Protein AF-A0AAE9TAZ2-F1 (afdb_monomer_lite)

Foldseek 3Di:
DLLVVLQLLLLLLVCLCVVCVCLCPDDPVDDDDQLNVLVSSQVSSCLLLVLWDKDAQDQPPVQVRDGFGIWTAHPQDLLGREETEHEAQDPPDDPVVVVCCCVRACDPPNNHQKYKYWYHNDRLDIWIWIDHPNDIDTRDPPRDNADRFDDDPVNSVVSVVLSVVLNVDDDPVVSVVSVVVNVVSSVVSRVVRVVVVVD

Radius of gyration: 17.12 Å; chains: 1; bounding box: 37×46×54 Å

Secondary structure (DSSP, 8-state):
-HHHHHHHHHHHHHHHHHH-TTTT---TT----HHHHHHHHHHHHHHHSTTSEEEES---TTTTT---SEEEE-TT-STTEEEEEEEE--TT--THHHHHIIIIISSTTT--SEEEEEEEEETTEEEEEEEETTEEEEESTTSPP-PPP---HHHHHHHHHHHHHHHT---HHHHHHHHHHHHHHHHHHHHHHHHTT--

Organism: Bacillus cereus (NCBI:txid1396)

pLDDT: mean 90.8, std 9.49, range [38.53, 98.56]

Structure (mmCIF, N/CA/C/O backbone):
data_AF-A0AAE9TAZ2-F1
#
_entry.id   AF-A0AAE9TAZ2-F1
#
loop_
_atom_site.group_PDB
_atom_site.id
_atom_site.type_symbol
_atom_site.label_atom_id
_atom_site.label_alt_id
_atom_site.label_comp_id
_atom_site.label_asym_id
_atom_site.label_entity_id
_atom_site.label_seq_id
_atom_site.pdbx_PDB_ins_code
_atom_site.Cartn_x
_atom_site.Cartn_y
_atom_site.Cartn_z
_atom_site.occupancy
_atom_site.B_iso_or_equiv
_atom_site.auth_seq_id
_atom_site.auth_comp_id
_atom_site.auth_asym_id
_atom_site.auth_atom_id
_atom_site.pdbx_PDB_model_num
ATOM 1 N N . MET A 1 1 ? 6.463 -0.963 13.677 1.00 93.12 1 MET A N 1
ATOM 2 C CA . MET A 1 1 ? 5.624 -0.526 12.536 1.00 93.12 1 MET A CA 1
ATOM 3 C C . MET A 1 1 ? 6.449 0.031 11.379 1.00 93.12 1 MET A C 1
ATOM 5 O O . MET A 1 1 ? 6.368 -0.535 10.308 1.00 93.12 1 MET A O 1
ATOM 9 N N . ASN A 1 2 ? 7.268 1.078 11.554 1.00 93.75 2 ASN A N 1
ATOM 10 C CA . ASN A 1 2 ? 8.017 1.677 10.429 1.00 93.75 2 ASN A CA 1
ATOM 11 C C . ASN A 1 2 ? 8.873 0.663 9.645 1.00 93.75 2 ASN A C 1
ATOM 13 O O . ASN A 1 2 ? 8.802 0.652 8.423 1.00 93.75 2 ASN A O 1
ATOM 17 N N . ASN A 1 3 ? 9.625 -0.204 10.339 1.00 94.94 3 ASN A N 1
ATOM 18 C CA . ASN A 1 3 ? 10.412 -1.265 9.692 1.00 94.94 3 ASN A CA 1
ATOM 19 C C . ASN A 1 3 ? 9.514 -2.221 8.899 1.00 94.94 3 ASN A C 1
ATOM 21 O O . ASN A 1 3 ? 9.754 -2.418 7.720 1.00 94.94 3 ASN A O 1
ATOM 25 N N . LEU A 1 4 ? 8.406 -2.677 9.496 1.00 96.94 4 LEU A N 1
ATOM 26 C CA . LEU A 1 4 ? 7.421 -3.506 8.802 1.00 96.94 4 LEU A CA 1
ATOM 27 C C . LEU A 1 4 ? 6.899 -2.845 7.514 1.00 96.94 4 LEU A C 1
ATOM 29 O O . LEU A 1 4 ? 6.764 -3.523 6.509 1.00 96.94 4 LEU A O 1
ATOM 33 N N . ILE A 1 5 ? 6.632 -1.533 7.498 1.00 97.81 5 ILE A N 1
ATOM 34 C CA . ILE A 1 5 ? 6.181 -0.856 6.266 1.00 97.81 5 ILE A CA 1
ATOM 35 C C . ILE A 1 5 ? 7.276 -0.826 5.201 1.00 97.81 5 ILE A C 1
ATOM 37 O O . ILE A 1 5 ? 6.971 -1.036 4.029 1.00 97.81 5 ILE A O 1
ATOM 41 N N . LYS A 1 6 ? 8.541 -0.616 5.589 1.00 97.38 6 LYS A N 1
ATOM 42 C CA . LYS A 1 6 ? 9.661 -0.746 4.647 1.00 97.38 6 LYS A CA 1
ATOM 43 C C . LYS A 1 6 ? 9.722 -2.156 4.063 1.00 97.38 6 LYS A C 1
ATOM 45 O O . LYS A 1 6 ? 9.789 -2.296 2.849 1.00 97.38 6 LYS A O 1
ATOM 50 N N . ASP A 1 7 ? 9.649 -3.164 4.927 1.00 98.06 7 ASP A N 1
ATOM 51 C CA . ASP A 1 7 ? 9.734 -4.576 4.558 1.00 98.06 7 ASP A CA 1
ATOM 52 C C . ASP A 1 7 ? 8.553 -4.986 3.655 1.00 98.06 7 ASP A C 1
ATOM 54 O O . ASP A 1 7 ? 8.756 -5.666 2.651 1.00 98.06 7 ASP A O 1
ATOM 58 N N . ILE A 1 8 ? 7.335 -4.487 3.919 1.00 98.50 8 ILE A N 1
ATOM 59 C CA . ILE A 1 8 ? 6.155 -4.657 3.048 1.00 98.50 8 ILE A CA 1
ATOM 60 C C . ILE A 1 8 ? 6.412 -4.079 1.656 1.00 98.50 8 ILE A C 1
ATOM 62 O O . ILE A 1 8 ? 6.205 -4.771 0.659 1.00 98.50 8 ILE A O 1
ATOM 66 N N . VAL A 1 9 ? 6.836 -2.815 1.566 1.00 98.44 9 VAL A N 1
ATOM 67 C CA . VAL A 1 9 ? 7.041 -2.146 0.271 1.00 98.44 9 VAL A CA 1
ATOM 68 C C . VAL A 1 9 ? 8.169 -2.822 -0.502 1.00 98.44 9 VAL A C 1
ATOM 70 O O . VAL A 1 9 ? 7.998 -3.117 -1.681 1.00 98.44 9 VAL A O 1
ATOM 73 N N . TYR A 1 10 ? 9.282 -3.129 0.168 1.00 98.50 10 TYR A N 1
ATOM 74 C CA . TYR A 1 10 ? 10.393 -3.875 -0.414 1.00 98.50 10 TYR A CA 1
ATOM 75 C C . TYR A 1 10 ? 9.925 -5.215 -0.989 1.00 98.50 10 TYR A C 1
ATOM 77 O O . TYR A 1 10 ? 10.108 -5.480 -2.176 1.00 98.50 10 TYR A O 1
ATOM 85 N N . SER A 1 11 ? 9.237 -6.022 -0.178 1.00 98.38 11 SER A N 1
ATOM 86 C CA . SER A 1 11 ? 8.742 -7.338 -0.594 1.00 98.38 11 SER A CA 1
ATOM 87 C C . SER A 1 11 ? 7.729 -7.237 -1.734 1.00 98.38 11 SER A C 1
ATOM 89 O O . SER A 1 11 ? 7.735 -8.070 -2.634 1.00 98.38 11 SER A O 1
ATOM 91 N N . SER A 1 12 ? 6.905 -6.186 -1.749 1.00 98.50 12 SER A N 1
ATOM 92 C CA . SER A 1 12 ? 5.949 -5.924 -2.832 1.00 98.50 12 SER A CA 1
ATOM 93 C C . SER A 1 12 ? 6.650 -5.611 -4.157 1.00 98.50 12 SER A C 1
ATOM 95 O O . SER A 1 12 ? 6.246 -6.134 -5.191 1.00 98.50 12 SER A O 1
ATOM 97 N N . ILE A 1 13 ? 7.720 -4.807 -4.141 1.00 98.06 13 ILE A N 1
ATOM 98 C CA . ILE A 1 13 ? 8.527 -4.508 -5.338 1.00 98.06 13 ILE A CA 1
ATOM 99 C C . ILE A 1 13 ? 9.257 -5.770 -5.821 1.00 98.06 13 ILE A C 1
ATOM 101 O O . ILE A 1 13 ? 9.269 -6.057 -7.016 1.00 98.06 13 ILE A O 1
ATOM 105 N N . MET A 1 14 ? 9.823 -6.561 -4.906 1.00 97.88 14 MET A N 1
ATOM 106 C CA . MET A 1 14 ? 10.476 -7.825 -5.268 1.00 97.88 14 MET A CA 1
ATOM 107 C C . MET A 1 14 ? 9.485 -8.809 -5.898 1.00 97.88 14 MET A C 1
ATOM 109 O O . MET A 1 14 ? 9.761 -9.362 -6.962 1.00 97.88 14 MET A O 1
ATOM 113 N N . ASN A 1 15 ? 8.303 -8.968 -5.298 1.00 97.88 15 ASN A N 1
ATOM 114 C CA . ASN A 1 15 ? 7.247 -9.818 -5.842 1.00 97.88 15 ASN A CA 1
ATOM 115 C C . ASN A 1 15 ? 6.737 -9.314 -7.192 1.00 97.88 15 ASN A C 1
ATOM 117 O O . ASN A 1 15 ? 6.452 -10.133 -8.057 1.00 97.88 15 ASN A O 1
ATOM 121 N N . LEU A 1 16 ? 6.651 -7.997 -7.406 1.00 97.50 16 LEU A N 1
ATOM 122 C CA . LEU A 1 16 ? 6.293 -7.430 -8.707 1.00 97.50 16 LEU A CA 1
ATOM 123 C C . LEU A 1 16 ? 7.246 -7.937 -9.798 1.00 97.50 16 LEU A C 1
ATOM 125 O O . LEU A 1 16 ? 6.794 -8.486 -10.798 1.00 97.50 16 LEU A O 1
ATOM 129 N N . PHE A 1 17 ? 8.559 -7.818 -9.581 1.00 96.38 17 PHE A N 1
ATOM 130 C CA . PHE A 1 17 ? 9.563 -8.260 -10.555 1.00 96.38 17 PHE A CA 1
ATOM 131 C C . PHE A 1 17 ? 9.627 -9.779 -10.732 1.00 96.38 17 PHE A C 1
ATOM 133 O O . PHE A 1 17 ? 9.966 -10.249 -11.819 1.00 96.38 17 PHE A O 1
ATOM 140 N N . GLN A 1 18 ? 9.348 -10.542 -9.673 1.00 96.31 18 GLN A N 1
ATOM 141 C CA . GLN A 1 18 ? 9.336 -12.004 -9.725 1.00 96.31 18 GLN A CA 1
ATOM 142 C C . GLN A 1 18 ? 8.090 -12.542 -10.435 1.00 96.31 18 GLN A C 1
ATOM 144 O O . GLN A 1 18 ? 8.206 -13.425 -11.280 1.00 96.31 18 GLN A O 1
ATOM 149 N N . ASN A 1 19 ? 6.913 -12.003 -10.115 1.00 96.25 19 ASN A N 1
ATOM 150 C CA . ASN A 1 19 ? 5.632 -12.488 -10.630 1.00 96.25 19 ASN A CA 1
ATOM 151 C C . ASN A 1 19 ? 5.314 -11.957 -12.033 1.00 96.25 19 ASN A C 1
ATOM 153 O O . ASN A 1 19 ? 4.506 -12.558 -12.733 1.00 96.25 19 ASN A O 1
ATOM 157 N N . GLN A 1 20 ? 5.899 -10.821 -12.421 1.00 94.06 20 GLN A N 1
ATOM 158 C CA . GLN A 1 20 ? 5.667 -10.165 -13.711 1.00 94.06 20 GLN A CA 1
ATOM 159 C C . GLN A 1 20 ? 7.017 -9.809 -14.354 1.00 94.06 20 GLN A C 1
ATOM 161 O O . GLN A 1 20 ? 7.418 -8.641 -14.388 1.00 94.06 20 GLN A O 1
ATOM 166 N N . PRO A 1 21 ? 7.785 -10.822 -14.799 1.00 92.25 21 PRO A N 1
ATOM 167 C CA . PRO A 1 21 ? 9.157 -10.638 -15.266 1.00 92.25 21 PRO A CA 1
ATOM 168 C C . PRO A 1 21 ? 9.276 -9.794 -16.541 1.00 92.25 21 PRO A C 1
ATOM 170 O O . PRO A 1 21 ? 10.374 -9.295 -16.793 1.00 92.25 21 PRO A O 1
ATOM 173 N N . ASP A 1 22 ? 8.180 -9.659 -17.285 1.00 91.06 22 ASP A N 1
ATOM 174 C CA . ASP A 1 22 ? 7.989 -9.006 -18.581 1.00 91.06 22 ASP A CA 1
ATOM 175 C C . ASP A 1 22 ? 7.173 -7.700 -18.477 1.00 91.06 22 ASP A C 1
ATOM 177 O O . ASP A 1 22 ? 6.814 -7.114 -19.491 1.00 91.06 22 ASP A O 1
ATOM 181 N N . ILE A 1 23 ? 6.910 -7.182 -17.268 1.00 90.38 23 ILE A N 1
ATOM 182 C CA . ILE A 1 23 ? 6.049 -5.999 -17.041 1.00 90.38 23 ILE A CA 1
ATOM 183 C C . ILE A 1 23 ? 6.462 -4.737 -17.828 1.00 90.38 23 ILE A C 1
ATOM 185 O O . ILE A 1 23 ? 5.648 -3.845 -18.059 1.00 90.38 23 ILE A O 1
ATOM 189 N N . PHE A 1 24 ? 7.730 -4.634 -18.237 1.00 89.31 24 PHE A N 1
ATOM 190 C CA . PHE A 1 24 ? 8.244 -3.509 -19.028 1.00 89.31 24 PHE A CA 1
ATOM 191 C C . PHE A 1 24 ? 8.308 -3.788 -20.534 1.00 89.31 24 PHE A C 1
ATOM 193 O O . PHE A 1 24 ? 8.615 -2.874 -21.305 1.00 89.31 24 PHE A O 1
ATOM 200 N N . GLU A 1 25 ? 8.028 -5.017 -20.958 1.00 88.12 25 GLU A N 1
ATOM 201 C CA . GLU A 1 25 ? 8.009 -5.420 -22.358 1.00 88.12 25 GLU A CA 1
ATOM 202 C C . GLU A 1 25 ? 6.704 -4.947 -23.003 1.00 88.12 25 GLU A C 1
ATOM 204 O O . GLU A 1 25 ? 5.615 -5.099 -22.457 1.00 88.12 25 GLU A O 1
ATOM 209 N N . ASN A 1 26 ? 6.819 -4.300 -24.160 1.00 83.12 26 ASN A N 1
ATOM 210 C CA . ASN A 1 26 ? 5.685 -3.750 -24.889 1.00 83.12 26 ASN A CA 1
ATOM 211 C C . ASN A 1 26 ? 5.785 -4.147 -26.355 1.00 83.12 26 ASN A C 1
ATOM 213 O O . ASN A 1 26 ? 6.873 -4.165 -26.929 1.00 83.12 26 ASN A O 1
ATOM 217 N N . THR A 1 27 ? 4.635 -4.422 -26.960 1.00 83.12 27 THR A N 1
ATOM 218 C CA . THR A 1 27 ? 4.504 -4.487 -28.417 1.00 83.12 27 THR A CA 1
ATOM 219 C C . THR A 1 27 ? 4.475 -3.079 -29.015 1.00 83.12 27 THR A C 1
ATOM 221 O O . THR A 1 27 ? 4.306 -2.090 -28.303 1.00 83.12 27 THR A O 1
ATOM 224 N N . ASP A 1 28 ? 4.566 -2.986 -30.337 1.00 84.75 28 ASP A N 1
ATOM 225 C CA . ASP A 1 28 ? 4.352 -1.754 -31.103 1.00 84.75 28 ASP A CA 1
ATOM 226 C C . ASP A 1 28 ? 2.922 -1.188 -30.973 1.00 84.75 28 ASP A C 1
ATOM 228 O O . ASP A 1 28 ? 2.700 -0.001 -31.212 1.00 84.75 28 ASP A O 1
ATOM 232 N N . GLN A 1 29 ? 1.960 -2.015 -30.555 1.00 86.75 29 GLN A N 1
ATOM 233 C CA . GLN A 1 29 ? 0.550 -1.653 -30.383 1.00 86.75 29 GLN A CA 1
ATOM 234 C C . GLN A 1 29 ? 0.167 -1.322 -28.932 1.00 86.75 29 GLN A C 1
ATOM 236 O O . GLN A 1 29 ? -0.947 -0.860 -28.677 1.00 86.75 29 GLN A O 1
ATOM 241 N N . THR A 1 30 ? 1.060 -1.550 -27.967 1.00 80.88 30 THR A N 1
ATOM 242 C CA . THR A 1 30 ? 0.785 -1.371 -26.534 1.00 80.88 30 THR A CA 1
ATOM 243 C C . THR A 1 30 ? 1.749 -0.373 -25.923 1.00 80.88 30 THR A C 1
ATOM 245 O O . THR A 1 30 ? 2.950 -0.451 -26.152 1.00 80.88 30 THR A O 1
ATOM 248 N N . ASN A 1 31 ? 1.240 0.525 -25.084 1.00 76.44 31 ASN A N 1
ATOM 249 C CA . ASN A 1 31 ? 2.082 1.401 -24.283 1.00 76.44 31 ASN A CA 1
ATOM 250 C C . ASN A 1 31 ? 1.895 1.088 -22.798 1.00 76.44 31 ASN A C 1
ATOM 252 O O . ASN A 1 31 ? 0.770 1.087 -22.297 1.00 76.44 31 ASN A O 1
ATOM 256 N N . PHE A 1 32 ? 2.998 0.876 -22.092 1.00 80.75 32 PHE A N 1
ATOM 257 C CA . PHE A 1 32 ? 3.010 0.772 -20.642 1.00 80.75 32 PHE A CA 1
ATOM 258 C C . PHE A 1 32 ? 3.143 2.171 -20.049 1.00 80.75 32 PHE A C 1
ATOM 260 O O . PHE A 1 32 ? 4.113 2.879 -20.311 1.00 80.75 32 PHE A O 1
ATOM 267 N N . THR A 1 33 ? 2.181 2.590 -19.240 1.00 85.94 33 THR A N 1
ATOM 268 C CA . THR A 1 33 ? 2.196 3.906 -18.586 1.00 85.94 33 THR A CA 1
ATOM 269 C C . THR A 1 33 ? 2.456 3.767 -17.088 1.00 85.94 33 THR A C 1
ATOM 271 O O . THR A 1 33 ? 2.370 2.674 -16.529 1.00 85.94 33 THR A O 1
ATOM 274 N N . GLU A 1 34 ? 2.739 4.880 -16.407 1.00 86.62 34 GLU A N 1
ATOM 275 C CA . GLU A 1 34 ? 2.816 4.900 -14.936 1.00 86.62 34 GLU A CA 1
ATOM 276 C C . GLU A 1 34 ? 1.524 4.380 -14.293 1.00 86.62 34 GLU A C 1
ATOM 278 O O . GLU A 1 34 ? 1.571 3.722 -13.260 1.00 86.62 34 GLU A O 1
ATOM 283 N N . TRP A 1 35 ? 0.378 4.569 -14.955 1.00 89.50 35 TRP A N 1
ATOM 284 C CA . TRP A 1 35 ? -0.901 4.035 -14.499 1.00 89.50 35 TRP A CA 1
ATOM 285 C C . TRP A 1 35 ? -0.939 2.498 -14.484 1.00 89.50 35 TRP A C 1
ATOM 287 O O . TRP A 1 35 ? -1.454 1.904 -13.536 1.00 89.50 35 TRP A O 1
ATOM 297 N N . ASN A 1 36 ? -0.345 1.837 -15.484 1.00 91.00 36 ASN A N 1
ATOM 298 C CA . ASN A 1 36 ? -0.225 0.377 -15.490 1.00 91.00 36 ASN A CA 1
ATOM 299 C C . ASN A 1 36 ? 0.651 -0.093 -14.323 1.00 91.00 36 ASN A C 1
ATOM 301 O O . ASN A 1 36 ? 0.268 -0.997 -13.581 1.00 91.00 36 ASN A O 1
ATOM 305 N N . LEU A 1 37 ? 1.795 0.562 -14.109 1.00 93.00 37 LEU A N 1
ATOM 306 C CA . LEU A 1 37 ? 2.687 0.224 -13.002 1.00 93.00 37 LEU A CA 1
ATOM 307 C C . LEU A 1 37 ? 2.020 0.457 -11.635 1.00 93.00 37 LEU A C 1
ATOM 309 O O . LEU A 1 37 ? 2.145 -0.390 -10.752 1.00 93.00 37 LEU A O 1
ATOM 313 N N . ASN A 1 38 ? 1.251 1.543 -11.487 1.00 94.19 38 ASN A N 1
ATOM 314 C CA . ASN A 1 38 ? 0.431 1.828 -10.307 1.00 94.19 38 ASN A CA 1
ATOM 315 C C . ASN A 1 38 ? -0.527 0.675 -10.006 1.00 94.19 38 ASN A C 1
ATOM 317 O O . ASN A 1 38 ? -0.583 0.193 -8.873 1.00 94.19 38 ASN A O 1
ATOM 321 N N . TYR A 1 39 ? -1.245 0.197 -11.025 1.00 95.50 39 TYR A N 1
ATOM 322 C CA . TYR A 1 39 ? -2.159 -0.930 -10.883 1.00 95.50 39 TYR A CA 1
ATOM 323 C C . TYR A 1 39 ? -1.439 -2.180 -10.361 1.00 95.50 39 TYR A C 1
ATOM 325 O O . TYR A 1 39 ? -1.823 -2.722 -9.321 1.00 95.50 39 TYR A O 1
ATOM 333 N N . HIS A 1 40 ? -0.354 -2.603 -11.011 1.00 96.31 40 HIS A N 1
ATOM 334 C CA . HIS A 1 40 ? 0.359 -3.821 -10.620 1.00 96.31 40 HIS A CA 1
ATOM 335 C C . HIS A 1 40 ? 1.032 -3.708 -9.246 1.00 96.31 40 HIS A C 1
ATOM 337 O O . HIS A 1 40 ? 0.895 -4.617 -8.425 1.00 96.31 40 HIS A O 1
ATOM 343 N N . LEU A 1 41 ? 1.696 -2.586 -8.951 1.00 97.69 41 LEU A N 1
ATOM 344 C CA . LEU A 1 41 ? 2.339 -2.374 -7.654 1.00 97.69 41 LEU A CA 1
ATOM 345 C C . LEU A 1 41 ? 1.310 -2.286 -6.519 1.00 97.69 41 LEU A C 1
ATOM 347 O O . LEU A 1 41 ? 1.526 -2.855 -5.448 1.00 97.69 41 LEU A O 1
ATOM 351 N N . SER A 1 42 ? 0.171 -1.623 -6.742 1.00 98.12 42 SER A N 1
ATOM 352 C CA . SER A 1 42 ? -0.890 -1.537 -5.731 1.00 98.12 42 SER A CA 1
ATOM 353 C C . SER A 1 42 ? -1.445 -2.909 -5.357 1.00 98.12 42 SER A C 1
ATOM 355 O O . SER A 1 42 ? -1.671 -3.164 -4.174 1.00 98.12 42 SER A O 1
ATOM 357 N N . ASN A 1 43 ? -1.588 -3.810 -6.335 1.00 98.00 43 ASN A N 1
ATOM 358 C CA . ASN A 1 43 ? -2.036 -5.179 -6.105 1.00 98.00 43 ASN A CA 1
ATOM 359 C C . ASN A 1 43 ? -1.030 -5.971 -5.265 1.00 98.00 43 ASN A C 1
ATOM 361 O O . ASN A 1 43 ? -1.446 -6.728 -4.391 1.00 98.00 43 ASN A O 1
ATOM 365 N N . GLU A 1 44 ? 0.276 -5.786 -5.476 1.00 98.31 44 GLU A N 1
ATOM 366 C CA . GLU A 1 44 ? 1.294 -6.421 -4.631 1.00 98.31 44 GLU A CA 1
ATOM 367 C C . GLU A 1 44 ? 1.252 -5.883 -3.194 1.00 98.31 44 GLU A C 1
ATOM 369 O O . GLU A 1 44 ? 1.170 -6.673 -2.254 1.00 98.31 44 GLU A O 1
ATOM 374 N N . ILE A 1 45 ? 1.193 -4.560 -3.001 1.00 98.56 45 ILE A N 1
ATOM 375 C CA . ILE A 1 45 ? 1.126 -3.956 -1.656 1.00 98.56 45 ILE A CA 1
ATOM 376 C C . ILE A 1 45 ? -0.176 -4.344 -0.931 1.00 98.56 45 ILE A C 1
ATOM 378 O O . ILE A 1 45 ? -0.170 -4.598 0.278 1.00 98.56 45 ILE A O 1
ATOM 382 N N . ALA A 1 46 ? -1.299 -4.440 -1.648 1.00 98.19 46 ALA A N 1
ATOM 383 C CA . ALA A 1 46 ? -2.599 -4.780 -1.072 1.00 98.19 46 ALA A CA 1
ATOM 384 C C . ALA A 1 46 ? -2.655 -6.186 -0.462 1.00 98.19 46 ALA A C 1
ATOM 386 O O . ALA A 1 46 ? -3.378 -6.386 0.515 1.00 98.19 46 ALA A O 1
ATOM 387 N N . LYS A 1 47 ? -1.846 -7.133 -0.957 1.00 97.81 47 LYS A N 1
ATOM 388 C CA . LYS A 1 47 ? -1.701 -8.462 -0.336 1.00 97.81 47 LYS A CA 1
ATOM 389 C C . LYS A 1 47 ? -1.193 -8.359 1.108 1.00 97.81 47 LYS A C 1
ATOM 391 O O . LYS A 1 47 ? -1.598 -9.135 1.968 1.00 97.81 47 LYS A O 1
ATOM 396 N N . TYR A 1 48 ? -0.339 -7.375 1.388 1.00 98.31 48 TYR A N 1
ATOM 397 C CA . TYR A 1 48 ? 0.235 -7.132 2.710 1.00 98.31 48 TYR A CA 1
ATOM 398 C C . TYR A 1 48 ? -0.644 -6.221 3.583 1.00 98.31 48 TYR A C 1
ATOM 400 O O . TYR A 1 48 ? -0.813 -6.454 4.785 1.00 98.31 48 TYR A O 1
ATOM 408 N N . ILE A 1 49 ? -1.248 -5.185 2.998 1.00 97.94 49 ILE A N 1
ATOM 409 C CA . ILE A 1 49 ? -2.129 -4.236 3.703 1.00 97.94 49 ILE A CA 1
ATOM 410 C C . ILE A 1 49 ? -3.604 -4.624 3.499 1.00 97.94 49 ILE A C 1
ATOM 412 O O . ILE A 1 49 ? -4.470 -3.797 3.220 1.00 97.94 49 ILE A O 1
ATOM 416 N N . PHE A 1 50 ? -3.902 -5.911 3.676 1.00 97.12 50 PHE A N 1
ATOM 417 C CA . PHE A 1 50 ? -5.222 -6.511 3.435 1.00 97.12 50 PHE A CA 1
ATOM 418 C C . PHE A 1 50 ? -6.339 -5.969 4.350 1.00 97.12 50 PHE A C 1
ATOM 420 O O . PHE A 1 50 ? -7.525 -6.170 4.097 1.00 97.12 50 PHE A O 1
ATOM 427 N N . TRP A 1 51 ? -5.971 -5.312 5.453 1.00 97.25 51 TRP A N 1
ATOM 428 C CA . TRP A 1 51 ? -6.893 -4.799 6.469 1.00 97.25 51 TRP A CA 1
ATOM 429 C C . TRP A 1 51 ? -7.426 -3.388 6.158 1.00 97.25 51 TRP A C 1
ATOM 431 O O . TRP A 1 51 ? -8.198 -2.839 6.949 1.00 97.25 51 TRP A O 1
ATOM 441 N N . LEU A 1 52 ? -7.043 -2.803 5.018 1.00 97.88 52 LEU A N 1
ATOM 442 C CA . LEU A 1 52 ? -7.492 -1.491 4.545 1.00 97.88 52 LEU A CA 1
ATOM 443 C C . LEU A 1 52 ? -8.074 -1.552 3.134 1.00 97.88 52 LEU A C 1
ATOM 445 O O . LEU A 1 52 ? -7.926 -2.531 2.410 1.00 97.88 52 LEU A O 1
ATOM 449 N N . ASN A 1 53 ? -8.741 -0.469 2.737 1.00 98.19 53 ASN A N 1
ATOM 450 C CA . ASN A 1 53 ? -9.111 -0.253 1.346 1.00 98.19 53 ASN A CA 1
ATOM 451 C C . ASN A 1 53 ? -7.901 0.277 0.573 1.00 98.19 53 ASN A C 1
ATOM 453 O O . ASN A 1 53 ? -7.215 1.165 1.079 1.00 98.19 53 ASN A O 1
ATOM 457 N N . VAL A 1 54 ? -7.700 -0.219 -0.649 1.00 98.12 54 VAL A N 1
ATOM 458 C CA . VAL A 1 54 ? -6.798 0.373 -1.641 1.00 98.12 54 VAL A CA 1
ATOM 459 C C . VAL A 1 54 ? -7.629 1.106 -2.685 1.00 98.12 54 VAL A C 1
ATOM 461 O O . VAL A 1 54 ? -8.629 0.566 -3.156 1.00 98.12 54 VAL A O 1
ATOM 464 N N . ASP A 1 55 ? -7.245 2.331 -3.020 1.00 97.12 55 ASP A N 1
ATOM 465 C CA . ASP A 1 55 ? -7.820 3.059 -4.148 1.00 97.12 55 ASP A CA 1
ATOM 466 C C . ASP A 1 55 ? -6.691 3.713 -4.968 1.00 97.12 55 ASP A C 1
ATOM 468 O O . ASP A 1 55 ? -5.681 4.148 -4.409 1.00 97.12 55 ASP A O 1
ATOM 472 N N . LEU A 1 56 ? -6.881 3.775 -6.288 1.00 94.81 56 LEU A N 1
ATOM 473 C CA . LEU A 1 56 ? -5.943 4.331 -7.268 1.00 94.81 56 LEU A CA 1
ATOM 474 C C . LEU A 1 56 ? -6.467 5.657 -7.829 1.00 94.81 56 LEU A C 1
ATOM 476 O O . LEU A 1 56 ? -7.676 5.790 -8.028 1.00 94.81 56 LEU A O 1
ATOM 480 N N . ASP A 1 57 ? -5.571 6.610 -8.095 1.00 88.38 57 ASP A N 1
ATOM 481 C CA . ASP A 1 57 ? -5.853 7.894 -8.773 1.00 88.38 57 ASP A CA 1
ATOM 482 C C . ASP A 1 57 ? -7.092 8.648 -8.225 1.00 88.38 57 ASP A C 1
ATOM 484 O O . ASP A 1 57 ? -7.932 9.199 -8.947 1.00 88.38 57 ASP A O 1
ATOM 488 N N . VAL A 1 58 ? -7.264 8.656 -6.897 1.00 86.81 58 VAL A N 1
ATOM 489 C CA . VAL A 1 58 ? -8.469 9.224 -6.271 1.00 86.81 58 VAL A CA 1
ATOM 490 C C . VAL A 1 58 ? -8.399 10.743 -6.211 1.00 86.81 58 VAL A C 1
ATOM 492 O O . VAL A 1 58 ? -7.642 11.322 -5.433 1.00 86.81 58 VAL A O 1
ATOM 495 N N . THR A 1 59 ? -9.310 11.406 -6.924 1.00 88.06 59 THR A N 1
ATOM 496 C CA . THR A 1 59 ? -9.456 12.869 -6.870 1.00 88.06 59 THR A CA 1
ATOM 497 C C . THR A 1 59 ? -9.834 13.366 -5.480 1.00 88.06 59 THR A C 1
ATOM 499 O O . THR A 1 59 ? -10.911 13.072 -4.953 1.00 88.06 59 THR A O 1
ATOM 502 N N . LYS A 1 60 ? -8.978 14.215 -4.906 1.00 83.94 60 LYS A N 1
ATOM 503 C CA . LYS A 1 60 ? -9.262 14.956 -3.677 1.00 83.94 60 LYS A CA 1
ATOM 504 C C . LYS A 1 60 ? -9.844 16.322 -4.052 1.00 83.94 60 LYS A C 1
ATOM 506 O O . LYS A 1 60 ? -9.122 17.291 -4.258 1.00 83.94 60 LYS A O 1
ATOM 511 N N . ARG A 1 61 ? -11.179 16.398 -4.147 1.00 73.25 61 ARG A N 1
ATOM 512 C CA . ARG A 1 61 ? -11.914 17.601 -4.609 1.00 73.25 61 ARG A CA 1
ATOM 513 C C . ARG A 1 61 ? -11.524 18.884 -3.862 1.00 73.25 61 ARG A C 1
ATOM 515 O O . ARG A 1 61 ? -11.334 19.921 -4.481 1.00 73.25 61 ARG A O 1
ATOM 522 N N . ASN A 1 62 ? -11.310 18.789 -2.550 1.00 79.44 62 ASN A N 1
ATOM 523 C CA . ASN A 1 62 ? -10.926 19.928 -1.705 1.00 79.44 62 ASN A CA 1
ATOM 524 C C . ASN A 1 62 ? -9.416 20.250 -1.738 1.00 79.44 62 ASN A C 1
ATOM 526 O O . ASN A 1 62 ? -8.950 21.068 -0.956 1.00 79.44 62 ASN A O 1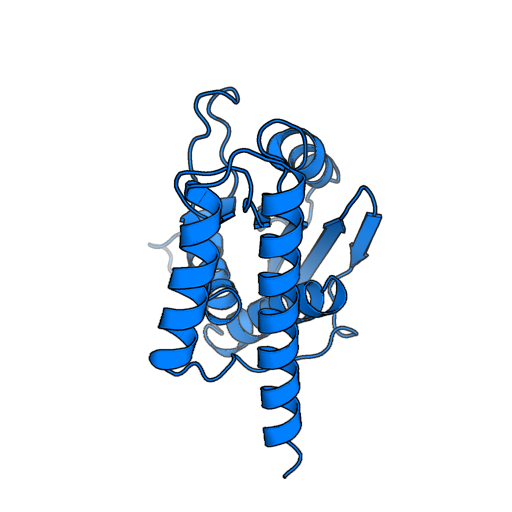
ATOM 530 N N . TYR A 1 63 ? -8.654 19.602 -2.621 1.00 81.25 63 TYR A N 1
ATOM 531 C CA . TYR A 1 63 ? -7.207 19.755 -2.794 1.00 81.25 63 TYR A CA 1
ATOM 532 C C . TYR A 1 63 ? -6.882 20.061 -4.258 1.00 81.25 63 TYR A C 1
ATOM 534 O O . TYR A 1 63 ? -6.070 19.387 -4.882 1.00 81.25 63 TYR A O 1
ATOM 542 N N . GLN A 1 64 ? -7.564 21.052 -4.843 1.00 85.38 64 GLN A N 1
ATOM 543 C CA . GLN A 1 64 ? -7.349 21.473 -6.238 1.00 85.38 64 GLN A CA 1
ATOM 544 C C . GLN A 1 64 ? -7.464 20.312 -7.245 1.00 85.38 64 GLN A C 1
ATOM 546 O O . GLN A 1 64 ? -6.787 20.297 -8.268 1.00 85.38 64 GLN A O 1
ATOM 551 N N . ASN A 1 65 ? -8.296 19.311 -6.935 1.00 83.19 65 ASN A N 1
ATOM 552 C CA . ASN A 1 65 ? -8.433 18.073 -7.705 1.00 83.19 65 ASN A CA 1
ATOM 553 C C . ASN A 1 65 ? -7.129 17.276 -7.899 1.00 83.19 65 ASN A C 1
ATOM 555 O O . ASN A 1 65 ? -7.063 16.445 -8.806 1.00 83.19 65 ASN A O 1
ATOM 559 N N . ARG A 1 66 ? -6.124 17.477 -7.035 1.00 86.62 66 ARG A N 1
ATOM 560 C CA . ARG A 1 66 ? -4.917 16.646 -7.000 1.00 86.62 66 ARG A CA 1
ATOM 561 C C . ARG A 1 66 ? -5.273 15.202 -6.640 1.00 86.62 66 ARG A C 1
ATOM 563 O O . ARG A 1 66 ? -6.293 14.929 -5.989 1.00 86.62 66 ARG A O 1
ATOM 570 N N . ARG A 1 67 ? -4.419 14.284 -7.084 1.00 90.00 67 ARG A N 1
ATOM 571 C CA . ARG A 1 67 ? -4.628 12.840 -7.009 1.00 90.00 67 ARG A CA 1
ATOM 572 C C . ARG A 1 67 ? -3.333 12.180 -6.551 1.00 90.00 67 ARG A C 1
ATOM 574 O O . ARG A 1 67 ? -2.325 12.385 -7.216 1.00 90.00 67 ARG A O 1
ATOM 581 N N . PRO A 1 68 ? -3.327 11.462 -5.420 1.00 92.50 68 PRO A N 1
ATOM 582 C CA . PRO A 1 68 ? -2.256 10.520 -5.144 1.00 92.50 68 PRO A CA 1
ATOM 583 C C . PRO A 1 68 ? -2.398 9.300 -6.059 1.00 92.50 68 PRO A C 1
ATOM 585 O O . PRO A 1 68 ? -3.524 8.892 -6.364 1.00 92.50 68 PRO A O 1
ATOM 588 N N . ASP A 1 69 ? -1.274 8.686 -6.415 1.00 94.81 69 ASP A N 1
ATOM 589 C CA . ASP A 1 69 ? -1.259 7.490 -7.259 1.00 94.81 69 ASP A CA 1
ATOM 590 C C . ASP A 1 69 ? -1.958 6.300 -6.590 1.00 94.81 69 ASP A C 1
ATOM 592 O O . ASP A 1 69 ? -2.861 5.692 -7.170 1.00 94.81 69 ASP A O 1
ATOM 596 N N . ILE A 1 70 ? -1.576 5.990 -5.344 1.00 97.75 70 ILE A N 1
ATOM 597 C CA . ILE A 1 70 ? -2.115 4.861 -4.575 1.00 97.75 70 ILE A CA 1
ATOM 598 C C . ILE A 1 70 ? -2.362 5.300 -3.132 1.00 97.75 70 ILE A C 1
ATOM 600 O O . ILE A 1 70 ? -1.507 5.926 -2.501 1.00 97.75 70 ILE A O 1
ATOM 604 N N . ILE A 1 71 ? -3.510 4.928 -2.566 1.00 98.19 71 ILE A N 1
ATOM 605 C CA . ILE A 1 71 ? -3.803 5.143 -1.144 1.00 98.19 71 ILE A CA 1
ATOM 606 C C . ILE A 1 71 ? -4.300 3.873 -0.467 1.00 98.19 71 ILE A C 1
ATOM 608 O O . ILE A 1 71 ? -5.126 3.149 -1.012 1.00 98.19 71 ILE A O 1
ATOM 612 N N . PHE A 1 72 ? -3.855 3.666 0.771 1.00 98.56 72 PHE A N 1
ATOM 613 C CA . PHE A 1 72 ? -4.391 2.679 1.699 1.00 98.56 72 PHE A CA 1
ATOM 614 C C . PHE A 1 72 ? -5.039 3.399 2.871 1.00 98.56 72 PHE A C 1
ATOM 616 O O . PHE A 1 72 ? -4.382 4.135 3.617 1.00 98.56 72 PHE A O 1
ATOM 623 N N . HIS A 1 73 ? -6.344 3.210 3.025 1.00 98.00 73 HIS A N 1
ATOM 624 C CA . HIS A 1 73 ? -7.132 3.970 3.990 1.00 98.00 73 HIS A CA 1
ATOM 625 C C . HIS A 1 73 ? -8.388 3.235 4.441 1.00 98.00 73 HIS A C 1
ATOM 627 O O . HIS A 1 73 ? -8.769 2.199 3.893 1.00 98.00 73 HIS A O 1
ATOM 633 N N . LYS A 1 74 ? -9.061 3.804 5.443 1.00 97.06 74 LYS A N 1
ATOM 634 C CA . LYS A 1 74 ? -10.449 3.466 5.746 1.00 97.06 74 LYS A CA 1
ATOM 635 C C . LYS A 1 74 ? -11.380 4.486 5.108 1.00 97.06 74 LYS A C 1
ATOM 637 O O . LYS A 1 74 ? -11.429 5.638 5.530 1.00 97.06 74 LYS A O 1
ATOM 642 N N . ARG A 1 75 ? -12.209 4.042 4.161 1.00 94.75 75 ARG A N 1
ATOM 643 C CA . ARG A 1 75 ? -13.257 4.899 3.586 1.00 94.75 75 ARG A CA 1
ATOM 644 C C . ARG A 1 75 ? -14.151 5.495 4.686 1.00 94.75 75 ARG A C 1
ATOM 646 O O . ARG A 1 75 ? -14.445 4.835 5.681 1.00 94.75 75 ARG A O 1
ATOM 653 N N . LYS A 1 76 ? -14.652 6.713 4.440 1.00 93.38 76 LYS A N 1
ATOM 654 C CA . LYS A 1 76 ? -15.513 7.522 5.333 1.00 93.38 76 LYS A CA 1
ATOM 655 C C . LYS A 1 76 ? -14.818 8.168 6.543 1.00 93.38 76 LYS A C 1
ATOM 657 O O . LYS A 1 76 ? -15.503 8.805 7.335 1.00 93.38 76 LYS A O 1
ATOM 662 N N . THR A 1 77 ? -13.500 8.052 6.700 1.00 92.38 77 THR A N 1
ATOM 663 C CA . THR A 1 77 ? -12.775 8.716 7.795 1.00 92.38 77 THR A CA 1
ATOM 664 C C . THR A 1 77 ? -11.334 9.039 7.405 1.00 92.38 77 THR A C 1
ATOM 666 O O . THR A 1 77 ? -10.684 8.240 6.746 1.00 92.38 77 THR A O 1
ATOM 669 N N . ASN A 1 78 ? -10.806 10.185 7.848 1.00 92.69 78 ASN A N 1
ATOM 670 C CA . ASN A 1 78 ? -9.374 10.490 7.713 1.00 92.69 78 ASN A CA 1
ATOM 671 C C . ASN A 1 78 ? -8.538 9.907 8.863 1.00 92.69 78 ASN A C 1
ATOM 673 O O . ASN A 1 78 ? -7.314 9.889 8.779 1.00 92.69 78 ASN A O 1
ATOM 677 N N . ALA A 1 79 ? -9.175 9.413 9.934 1.00 93.69 79 ALA A N 1
ATOM 678 C CA . ALA A 1 79 ? -8.477 8.903 11.117 1.00 93.69 79 ALA A CA 1
ATOM 679 C C . ALA A 1 79 ? -7.618 7.661 10.825 1.00 93.69 79 ALA A C 1
ATOM 681 O O . ALA A 1 79 ? -6.730 7.326 11.605 1.00 93.69 79 ALA A O 1
ATOM 682 N N . LEU A 1 80 ? -7.874 6.988 9.701 1.00 95.25 80 LEU A N 1
ATOM 683 C CA . LEU A 1 80 ? -7.097 5.845 9.237 1.00 95.25 80 LEU A CA 1
ATOM 684 C C . LEU A 1 80 ? -6.664 6.018 7.775 1.00 95.25 80 LEU A C 1
ATOM 686 O O . LEU A 1 80 ? -6.680 5.063 7.003 1.00 95.25 80 LEU A O 1
ATOM 690 N N . ASN A 1 81 ? -6.272 7.238 7.396 1.00 96.94 81 ASN A N 1
ATOM 691 C CA . ASN A 1 81 ? -5.451 7.466 6.207 1.00 96.94 81 ASN A CA 1
ATOM 692 C C . ASN A 1 81 ? -4.040 6.953 6.510 1.00 96.94 81 ASN A C 1
ATOM 694 O O . ASN A 1 81 ? -3.261 7.584 7.227 1.00 96.94 81 ASN A O 1
ATOM 698 N N . PHE A 1 82 ? -3.738 5.743 6.053 1.00 98.06 82 PHE A N 1
ATOM 699 C CA . PHE A 1 82 ? -2.593 4.998 6.557 1.00 98.06 82 PHE A CA 1
ATOM 700 C C . PHE A 1 82 ? -1.343 5.211 5.713 1.00 98.06 82 PHE A C 1
ATOM 702 O O . PHE A 1 82 ? -0.337 5.693 6.230 1.00 98.06 82 PHE A O 1
ATOM 709 N N . LEU A 1 83 ? -1.412 4.875 4.427 1.00 98.44 83 LEU A N 1
ATOM 710 C CA . LEU A 1 83 ? -0.288 4.952 3.501 1.00 98.44 83 LEU A CA 1
ATOM 711 C C . LEU A 1 83 ? -0.733 5.646 2.216 1.00 98.44 83 LEU A C 1
ATOM 713 O O . LEU A 1 83 ? -1.773 5.306 1.660 1.00 98.44 83 LEU A O 1
ATOM 717 N N . VAL A 1 84 ? 0.063 6.601 1.756 1.00 97.50 84 VAL A N 1
ATOM 718 C CA . VAL A 1 84 ? -0.016 7.163 0.407 1.00 97.50 84 VAL A CA 1
ATOM 719 C C . VAL A 1 84 ? 1.262 6.809 -0.341 1.00 97.50 84 VAL A C 1
ATOM 721 O O . VAL A 1 84 ? 2.345 6.870 0.242 1.00 97.50 84 VAL A O 1
ATOM 724 N N . VAL A 1 85 ? 1.140 6.421 -1.604 1.00 97.00 85 VAL A N 1
ATOM 725 C CA . VAL A 1 85 ? 2.271 6.116 -2.480 1.00 97.00 85 VAL A CA 1
ATOM 726 C C . VAL A 1 85 ? 2.212 7.049 -3.679 1.00 97.00 85 VAL A C 1
ATOM 728 O O . VAL A 1 85 ? 1.143 7.211 -4.263 1.00 97.00 85 VAL A O 1
ATOM 731 N N . GLU A 1 86 ? 3.351 7.644 -4.012 1.00 95.25 86 GLU A N 1
ATOM 732 C CA . GLU A 1 86 ? 3.596 8.320 -5.285 1.00 95.25 86 GLU A CA 1
ATOM 733 C C . GLU A 1 86 ? 4.580 7.465 -6.082 1.00 95.25 86 GLU A C 1
ATOM 735 O O . GLU A 1 86 ? 5.626 7.064 -5.553 1.00 95.25 86 GLU A O 1
ATOM 740 N N . LEU A 1 87 ? 4.238 7.184 -7.331 1.00 93.44 87 LEU A N 1
ATOM 741 C CA . LEU A 1 87 ? 5.009 6.353 -8.232 1.00 93.44 87 LEU A CA 1
ATOM 742 C C . LEU A 1 87 ? 5.542 7.184 -9.397 1.00 93.44 87 LEU A C 1
ATOM 744 O O . LEU A 1 87 ? 4.867 8.062 -9.937 1.00 93.44 87 LEU A O 1
ATOM 748 N N . LYS A 1 88 ? 6.767 6.866 -9.799 1.00 92.00 88 LYS A N 1
ATOM 749 C CA . LYS A 1 88 ? 7.394 7.365 -11.019 1.00 92.00 88 LYS A CA 1
ATOM 750 C C . LYS A 1 88 ? 8.027 6.222 -11.799 1.00 92.00 88 LYS A C 1
ATOM 752 O O . LYS A 1 88 ? 8.386 5.189 -11.224 1.00 92.00 88 LYS A O 1
ATOM 757 N N . ARG A 1 89 ? 8.162 6.406 -13.113 1.00 87.94 89 ARG A N 1
ATOM 758 C CA . ARG A 1 89 ? 8.862 5.460 -14.003 1.00 87.94 89 ARG A CA 1
ATOM 759 C C . ARG A 1 89 ? 10.181 6.005 -14.568 1.00 87.94 89 ARG A C 1
ATOM 761 O O . ARG A 1 89 ? 10.907 5.298 -15.263 1.00 87.94 89 ARG A O 1
ATOM 768 N N . SER A 1 90 ? 10.511 7.271 -14.320 1.00 82.94 90 SER A N 1
ATOM 769 C CA . SER A 1 90 ? 11.635 7.931 -14.988 1.00 82.94 90 SER A CA 1
ATOM 770 C C . SER A 1 90 ? 12.936 7.858 -14.176 1.00 82.94 90 SER A C 1
ATOM 772 O O . SER A 1 90 ? 12.963 8.140 -12.983 1.00 82.94 90 SER A O 1
ATOM 774 N N . ARG A 1 91 ? 14.073 7.554 -14.817 1.00 75.12 91 ARG A N 1
ATOM 775 C CA . ARG A 1 91 ? 15.389 7.531 -14.137 1.00 75.12 91 ARG A CA 1
ATOM 776 C C . ARG A 1 91 ? 1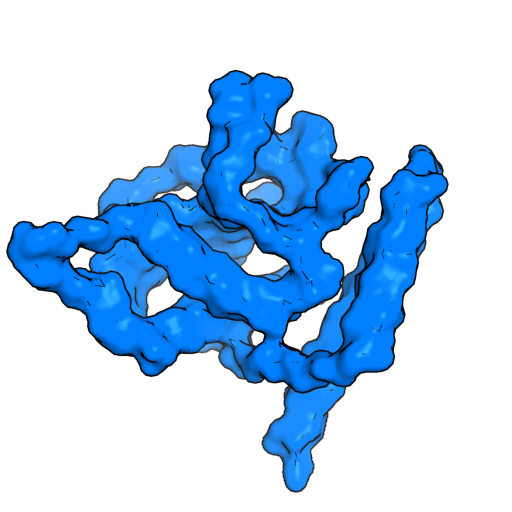5.823 8.907 -13.600 1.00 75.12 91 ARG A C 1
ATOM 778 O O . ARG A 1 91 ? 16.630 8.977 -12.679 1.00 75.12 91 ARG A O 1
ATOM 785 N N . ASN A 1 92 ? 15.283 9.988 -14.161 1.00 70.75 92 ASN A N 1
ATOM 786 C CA . ASN A 1 92 ? 15.727 11.364 -13.917 1.00 70.75 92 ASN A CA 1
ATOM 787 C C . ASN A 1 92 ? 14.850 12.129 -12.920 1.00 70.75 92 ASN A C 1
ATOM 789 O O . ASN A 1 92 ? 14.843 13.361 -12.934 1.00 70.75 92 ASN A O 1
ATOM 793 N N . ASP A 1 93 ? 14.094 11.428 -12.078 1.00 64.69 93 ASP A N 1
ATOM 794 C CA . ASP A 1 93 ? 13.066 12.111 -11.311 1.00 64.69 93 ASP A CA 1
ATOM 795 C C . ASP A 1 93 ? 13.558 12.911 -10.105 1.00 64.69 93 ASP A C 1
ATOM 797 O O . ASP A 1 93 ? 14.579 12.627 -9.467 1.00 64.69 93 ASP A O 1
ATOM 801 N N . SER A 1 94 ? 12.790 13.955 -9.809 1.00 60.91 94 SER A N 1
ATOM 802 C CA . SER A 1 94 ? 13.219 15.065 -8.972 1.00 60.91 94 SER A CA 1
ATOM 803 C C . SER A 1 94 ? 12.751 14.939 -7.521 1.00 60.91 94 SER A C 1
ATOM 805 O O . SER A 1 94 ? 11.660 14.478 -7.200 1.00 60.91 94 SER A O 1
ATOM 807 N N . GLN A 1 95 ? 13.554 15.490 -6.611 1.00 66.94 95 GLN A N 1
ATOM 808 C CA . GLN A 1 95 ? 13.252 15.654 -5.184 1.00 66.94 95 GLN A CA 1
ATOM 809 C C . GLN A 1 95 ? 11.910 16.375 -4.894 1.00 66.94 95 GLN A C 1
ATOM 811 O O . GLN A 1 95 ? 11.447 16.360 -3.748 1.00 66.94 95 GLN A O 1
ATOM 816 N N . SER A 1 96 ? 11.296 17.006 -5.904 1.00 75.00 96 SER A N 1
ATOM 817 C CA . SER A 1 96 ? 10.046 17.759 -5.789 1.00 75.00 96 SER A CA 1
ATOM 818 C C . SER A 1 96 ? 8.833 16.879 -5.457 1.00 75.00 96 SER A C 1
ATOM 820 O O . SER A 1 96 ? 7.974 17.323 -4.695 1.00 75.00 96 SER A O 1
ATOM 822 N N . ASP A 1 97 ? 8.790 15.622 -5.910 1.00 78.25 97 ASP A N 1
ATOM 823 C CA . ASP A 1 97 ? 7.641 14.735 -5.667 1.00 78.25 97 ASP A CA 1
ATOM 824 C C . ASP A 1 97 ? 7.539 14.279 -4.210 1.00 78.25 97 ASP A C 1
ATOM 826 O O . ASP A 1 97 ? 6.455 14.235 -3.632 1.00 78.25 97 ASP A O 1
ATOM 830 N N . ILE A 1 98 ? 8.677 14.067 -3.549 1.00 84.69 98 ILE A N 1
ATOM 831 C CA . ILE A 1 98 ? 8.717 13.775 -2.109 1.00 84.69 98 ILE A CA 1
ATOM 832 C C . ILE A 1 98 ? 8.106 14.924 -1.297 1.00 84.69 98 ILE A C 1
ATOM 834 O O . ILE A 1 98 ? 7.406 14.686 -0.312 1.00 84.69 98 ILE A O 1
ATOM 838 N N . ASN A 1 99 ? 8.350 16.172 -1.707 1.00 86.00 99 ASN A N 1
ATOM 839 C CA . ASN A 1 99 ? 7.765 17.324 -1.030 1.00 86.00 99 ASN A CA 1
ATOM 840 C C . ASN A 1 99 ? 6.249 17.373 -1.252 1.00 86.00 99 ASN A C 1
ATOM 842 O O . ASN A 1 99 ? 5.527 17.637 -0.296 1.00 86.00 99 ASN A O 1
ATOM 846 N N . LYS A 1 100 ? 5.751 17.040 -2.453 1.00 85.31 100 LYS A N 1
ATOM 847 C CA . LYS A 1 100 ? 4.302 16.939 -2.708 1.00 85.31 100 LYS A CA 1
ATOM 848 C C . LYS A 1 100 ? 3.636 15.941 -1.765 1.00 85.31 100 LYS A C 1
ATOM 850 O O . LYS A 1 100 ? 2.622 16.275 -1.166 1.00 85.31 100 LYS A O 1
ATOM 855 N N . ILE A 1 101 ? 4.238 14.766 -1.545 1.00 90.81 101 ILE A N 1
ATOM 856 C CA . ILE A 1 101 ? 3.685 13.772 -0.609 1.00 90.81 101 ILE A CA 1
ATOM 857 C C . ILE A 1 101 ? 3.511 14.368 0.793 1.00 90.81 101 ILE A C 1
ATOM 859 O O . ILE A 1 101 ? 2.462 14.215 1.425 1.00 90.81 101 ILE A O 1
ATOM 863 N N . ILE A 1 102 ? 4.542 15.058 1.282 1.00 90.75 102 ILE A N 1
ATOM 864 C CA . ILE A 1 102 ? 4.537 15.646 2.622 1.00 90.75 102 ILE A CA 1
ATOM 865 C C . ILE A 1 102 ? 3.490 16.758 2.713 1.00 90.75 102 ILE A C 1
ATOM 867 O O . ILE A 1 102 ? 2.669 16.750 3.631 1.00 90.75 102 ILE A O 1
ATOM 871 N N . GLU A 1 103 ? 3.523 17.702 1.774 1.00 89.44 103 GLU A N 1
ATOM 872 C CA . GLU A 1 103 ? 2.701 18.910 1.810 1.00 89.44 103 GLU A CA 1
ATOM 873 C C . GLU A 1 103 ? 1.223 18.621 1.540 1.00 89.44 103 GLU A C 1
ATOM 875 O O . GLU A 1 103 ? 0.360 19.127 2.261 1.00 89.44 103 GLU A O 1
ATOM 880 N N . ASP A 1 104 ? 0.928 17.777 0.553 1.00 90.44 104 ASP A N 1
ATOM 881 C CA . ASP A 1 104 ? -0.437 17.571 0.076 1.00 90.44 104 ASP A CA 1
ATOM 882 C C . ASP A 1 104 ? -1.156 16.473 0.859 1.00 90.44 104 ASP A C 1
ATOM 884 O O . ASP A 1 104 ? -2.349 16.591 1.148 1.00 90.44 104 ASP A O 1
ATOM 888 N N . TRP A 1 105 ? -0.447 15.402 1.229 1.00 93.50 105 TRP A N 1
ATOM 889 C CA . TRP A 1 105 ? -1.080 14.181 1.738 1.00 93.50 105 TRP A CA 1
ATOM 890 C C . TRP A 1 105 ? -0.839 13.961 3.229 1.00 93.50 105 TRP A C 1
ATOM 892 O O . TRP A 1 105 ? -1.760 13.596 3.966 1.00 93.50 105 TRP A O 1
ATOM 902 N N . MET A 1 106 ? 0.382 14.186 3.711 1.00 93.94 106 MET A N 1
ATOM 903 C CA . MET A 1 106 ? 0.735 13.883 5.103 1.00 93.94 106 MET A CA 1
ATOM 904 C C . MET A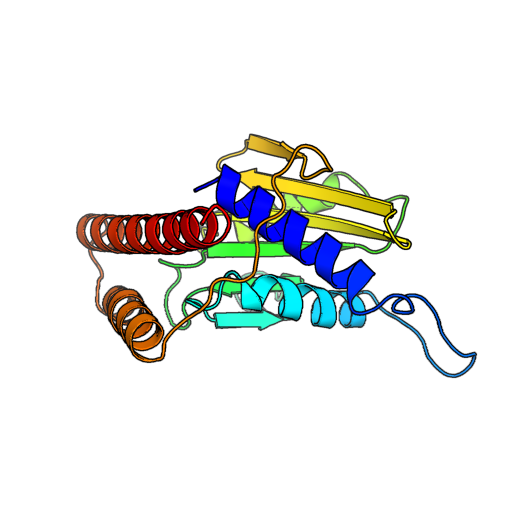 1 106 ? 0.340 14.988 6.094 1.00 93.94 106 MET A C 1
ATOM 906 O O . MET A 1 106 ? 0.373 14.761 7.304 1.00 93.94 106 MET A O 1
ATOM 910 N N . ARG A 1 107 ? -0.064 16.168 5.610 1.00 91.31 107 ARG A N 1
ATOM 911 C CA . ARG A 1 107 ? -0.564 17.280 6.435 1.00 91.31 107 ARG A CA 1
ATOM 912 C C . ARG A 1 107 ? -2.083 17.259 6.612 1.00 91.31 107 ARG A C 1
ATOM 914 O O . ARG A 1 107 ? -2.823 16.570 5.906 1.00 91.31 107 ARG A O 1
ATOM 921 N N . LYS A 1 108 ? -2.562 18.052 7.576 1.00 90.06 108 LYS A N 1
ATOM 922 C CA . LYS A 1 108 ? -3.995 18.261 7.821 1.00 90.06 108 LYS A CA 1
ATOM 923 C C . LYS A 1 108 ? -4.687 18.823 6.566 1.00 90.06 108 LYS A C 1
ATOM 925 O O . LYS A 1 108 ? -4.088 19.642 5.875 1.00 90.06 108 LYS A O 1
ATOM 930 N N . PRO A 1 109 ? -5.966 18.478 6.332 1.00 89.88 109 PRO A N 1
ATOM 931 C CA . PRO A 1 109 ? -6.782 17.498 7.069 1.00 89.88 109 PRO A CA 1
ATOM 932 C C . PRO A 1 109 ? -6.566 16.012 6.723 1.00 89.88 109 PRO A C 1
ATOM 934 O O . PRO A 1 109 ? -7.151 15.171 7.408 1.00 89.88 109 PRO A O 1
ATOM 937 N N . LEU A 1 110 ? -5.802 15.660 5.681 1.00 92.19 110 LEU A N 1
ATOM 938 C CA . LEU A 1 110 ? -5.671 14.262 5.241 1.00 92.19 110 LEU A CA 1
ATOM 939 C C . LEU A 1 110 ? -4.806 13.412 6.178 1.00 92.19 110 LEU A C 1
ATOM 941 O O . LEU A 1 110 ? -5.187 12.278 6.451 1.00 92.19 110 LEU A O 1
ATOM 945 N N . ASN A 1 111 ? -3.710 13.957 6.712 1.00 93.19 111 ASN A N 1
ATOM 946 C CA . ASN A 1 111 ? -2.856 13.328 7.728 1.00 93.19 111 ASN A CA 1
ATOM 947 C C . ASN A 1 111 ? -2.482 11.867 7.427 1.00 93.19 111 ASN A C 1
ATOM 949 O O . ASN A 1 111 ? -2.556 11.019 8.322 1.00 93.19 111 ASN A O 1
ATOM 953 N N . TYR A 1 112 ? -2.085 11.549 6.189 1.00 96.62 112 TYR A N 1
ATOM 954 C CA . TY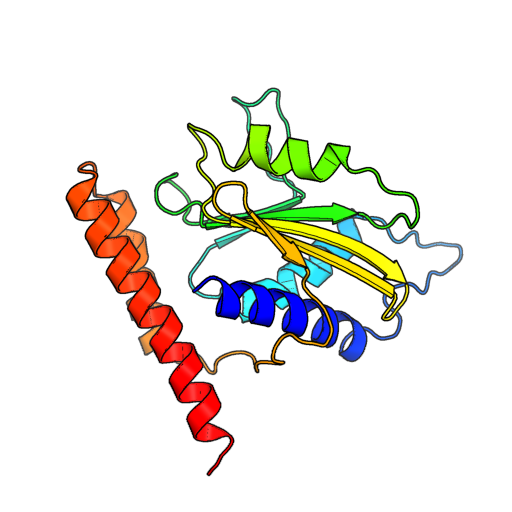R A 1 112 ? -1.582 10.204 5.905 1.00 96.62 112 TYR A CA 1
ATOM 955 C C . TYR A 1 112 ? -0.420 9.863 6.838 1.00 96.62 112 TYR A C 1
ATOM 957 O O . TYR A 1 112 ? 0.558 10.607 6.945 1.00 96.62 112 TYR A O 1
ATOM 965 N N . ARG A 1 113 ? -0.534 8.730 7.540 1.00 96.94 113 ARG A N 1
ATOM 966 C CA . ARG A 1 113 ? 0.442 8.348 8.565 1.00 96.94 113 ARG A CA 1
ATOM 967 C C . ARG A 1 113 ? 1.819 8.086 7.965 1.00 96.94 113 ARG A C 1
ATOM 969 O O . ARG A 1 113 ? 2.806 8.442 8.614 1.00 96.94 113 ARG A O 1
ATOM 976 N N . TYR A 1 114 ? 1.860 7.472 6.788 1.00 98.25 114 TYR A N 1
ATOM 977 C CA . TYR A 1 114 ? 3.048 7.134 6.015 1.00 98.25 114 TYR A CA 1
ATOM 978 C C . TYR A 1 114 ? 2.909 7.658 4.588 1.00 98.25 114 TYR A C 1
ATOM 980 O O . TYR A 1 114 ? 1.836 7.563 3.994 1.00 98.25 114 TYR A O 1
ATOM 988 N N . GLY A 1 115 ? 4.007 8.168 4.043 1.00 97.50 115 GLY A N 1
ATOM 989 C CA . GLY A 1 115 ? 4.155 8.430 2.616 1.00 97.50 115 GLY A CA 1
ATOM 990 C C . GLY A 1 115 ? 5.239 7.529 2.050 1.00 97.50 115 GLY A C 1
ATOM 991 O O . GLY A 1 115 ? 6.218 7.255 2.739 1.00 97.50 115 GLY A O 1
ATOM 992 N N . VAL A 1 116 ? 5.087 7.054 0.824 1.00 97.25 116 VAL A N 1
ATOM 993 C CA . VAL A 1 116 ? 6.130 6.304 0.130 1.00 97.25 116 VAL A CA 1
ATOM 994 C C . VAL A 1 116 ? 6.313 6.900 -1.251 1.00 97.25 116 VAL A C 1
ATOM 996 O O . VAL A 1 116 ? 5.355 7.079 -1.993 1.00 97.25 116 VAL A O 1
ATOM 999 N N . TYR A 1 117 ? 7.557 7.203 -1.583 1.00 95.56 117 TYR A N 1
ATOM 1000 C CA . TYR A 1 117 ? 7.956 7.494 -2.948 1.00 95.56 117 TYR A CA 1
ATOM 1001 C C . TYR A 1 117 ? 8.551 6.224 -3.545 1.00 95.56 117 TYR A C 1
ATOM 1003 O O . TYR A 1 117 ? 9.441 5.635 -2.928 1.00 95.56 117 TYR A O 1
ATOM 1011 N N . VAL A 1 118 ? 8.077 5.807 -4.714 1.00 95.50 118 VAL A N 1
ATOM 1012 C CA . VAL A 1 118 ? 8.636 4.687 -5.475 1.00 95.50 118 VAL A CA 1
ATOM 1013 C C . VAL A 1 118 ? 8.957 5.179 -6.878 1.00 95.50 118 VAL A C 1
ATOM 1015 O O . VAL A 1 118 ? 8.121 5.772 -7.542 1.00 95.50 118 VAL A O 1
ATOM 1018 N N . ASN A 1 119 ? 10.165 4.918 -7.350 1.00 94.38 119 ASN A N 1
ATOM 1019 C CA . ASN A 1 119 ? 10.561 5.169 -8.724 1.00 94.38 119 ASN A CA 1
ATOM 1020 C C . ASN A 1 119 ? 11.146 3.890 -9.303 1.00 94.38 119 ASN A C 1
ATOM 1022 O O . ASN A 1 119 ? 12.143 3.413 -8.773 1.00 94.38 119 ASN A O 1
ATOM 1026 N N . ILE A 1 120 ? 10.535 3.331 -10.344 1.00 93.94 120 ILE A N 1
ATOM 1027 C CA . ILE A 1 120 ? 10.982 2.088 -10.981 1.00 93.94 120 ILE A CA 1
ATOM 1028 C C . ILE A 1 120 ? 11.141 2.343 -12.476 1.00 93.94 120 ILE A C 1
ATOM 1030 O O . ILE A 1 120 ? 10.152 2.549 -13.176 1.00 93.94 120 ILE A O 1
ATOM 1034 N N . TRP A 1 121 ? 12.370 2.283 -12.980 1.00 91.62 121 TRP A N 1
ATOM 1035 C CA . TRP A 1 121 ? 12.670 2.542 -14.395 1.00 91.62 121 TRP A CA 1
ATOM 1036 C C . TRP A 1 121 ? 13.142 1.297 -15.156 1.00 91.62 121 TRP A C 1
ATOM 1038 O O . TRP A 1 121 ? 13.355 1.362 -16.365 1.00 91.62 121 TRP A O 1
ATOM 1048 N N . GLY A 1 122 ? 13.247 0.156 -14.473 1.00 90.62 122 GLY A N 1
ATOM 1049 C CA . GLY A 1 122 ? 13.607 -1.125 -15.066 1.00 90.62 122 GLY A CA 1
ATOM 1050 C C . GLY A 1 122 ? 13.445 -2.280 -14.080 1.00 90.62 122 GLY A C 1
ATOM 1051 O O . GLY A 1 122 ? 13.141 -2.091 -12.900 1.00 90.62 122 GLY A O 1
ATOM 1052 N N . LYS A 1 123 ? 13.652 -3.509 -14.557 1.00 90.31 123 LYS A N 1
ATOM 1053 C CA . LYS A 1 123 ? 13.593 -4.707 -13.711 1.00 90.31 123 LYS A CA 1
ATOM 1054 C C . LYS A 1 123 ? 14.750 -4.705 -12.715 1.00 90.31 123 LYS A C 1
ATOM 1056 O O . LYS A 1 123 ? 15.907 -4.711 -13.117 1.00 90.31 123 LYS A O 1
ATOM 1061 N N . GLY A 1 124 ? 14.430 -4.702 -11.422 1.00 89.25 124 GLY A N 1
ATOM 1062 C CA . GLY A 1 124 ? 15.432 -4.564 -10.359 1.00 89.25 124 GLY A CA 1
ATOM 1063 C C . GLY A 1 124 ? 16.030 -3.158 -10.246 1.00 89.25 124 GLY A C 1
ATOM 1064 O O . GLY A 1 124 ? 16.803 -2.905 -9.328 1.00 89.25 124 GLY A O 1
ATOM 1065 N N . GLU A 1 125 ? 15.644 -2.227 -11.121 1.00 92.62 125 GLU A N 1
ATOM 1066 C CA . GLU A 1 125 ? 16.148 -0.860 -11.119 1.00 92.62 125 GLU A CA 1
ATOM 1067 C C . GLU A 1 125 ? 15.095 0.079 -10.534 1.00 92.62 125 GLU A C 1
ATOM 1069 O O . GLU A 1 125 ? 14.121 0.463 -11.194 1.00 92.62 125 GLU A O 1
ATOM 1074 N N . TYR A 1 126 ? 15.277 0.421 -9.261 1.00 94.75 126 TYR A N 1
ATOM 1075 C CA . TYR A 1 126 ? 14.337 1.268 -8.552 1.00 94.75 126 TYR A CA 1
ATOM 1076 C C . TYR A 1 126 ? 14.993 2.079 -7.437 1.00 94.75 126 TYR A C 1
ATOM 1078 O O . TYR A 1 126 ? 16.093 1.792 -6.968 1.00 94.75 126 TYR A O 1
ATOM 1086 N N . ARG A 1 127 ? 14.262 3.091 -6.978 1.00 94.62 127 ARG A N 1
ATOM 1087 C CA . ARG A 1 127 ? 14.509 3.820 -5.740 1.00 94.62 127 ARG A CA 1
ATOM 1088 C C . ARG A 1 127 ? 13.202 3.920 -4.977 1.00 94.62 127 ARG A C 1
ATOM 1090 O O . ARG A 1 127 ? 12.201 4.352 -5.541 1.00 94.62 127 ARG A O 1
ATOM 1097 N N . ALA A 1 128 ? 13.207 3.569 -3.699 1.00 95.69 128 ALA A N 1
ATOM 1098 C CA . ALA A 1 128 ? 12.024 3.693 -2.862 1.00 95.69 128 ALA A CA 1
ATOM 1099 C C . ALA A 1 128 ? 12.370 4.305 -1.504 1.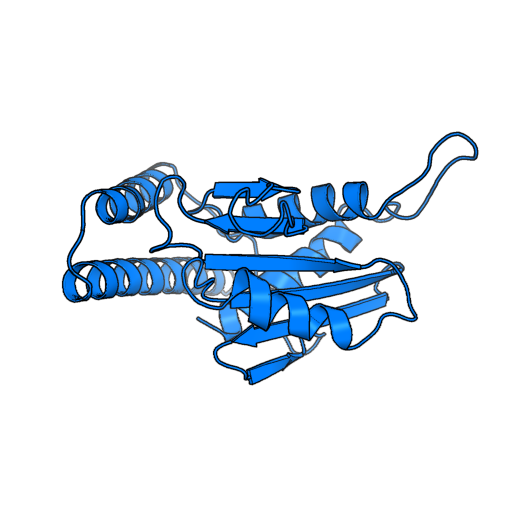00 95.69 128 ALA A C 1
ATOM 1101 O O . ALA A 1 128 ? 13.370 3.955 -0.886 1.00 95.69 128 ALA A O 1
ATOM 1102 N N . ILE A 1 129 ? 11.539 5.234 -1.034 1.00 96.12 129 ILE A N 1
ATOM 1103 C CA . ILE A 1 129 ? 11.760 5.978 0.208 1.00 96.12 129 ILE A CA 1
ATOM 1104 C C . ILE A 1 129 ? 10.480 5.970 1.028 1.00 96.12 129 ILE A C 1
ATOM 1106 O O . ILE A 1 129 ? 9.437 6.437 0.573 1.00 96.12 129 ILE A O 1
ATOM 1110 N N . LEU A 1 130 ? 10.584 5.516 2.275 1.00 97.38 130 LEU A N 1
ATOM 1111 C CA . LEU A 1 130 ? 9.550 5.694 3.285 1.00 97.38 130 LEU A CA 1
ATOM 1112 C C . LEU A 1 130 ? 9.689 7.072 3.939 1.00 97.38 130 LEU A C 1
ATOM 1114 O O . LEU A 1 130 ? 10.759 7.437 4.431 1.00 97.38 130 LEU A O 1
ATOM 1118 N N . LEU A 1 131 ? 8.578 7.795 4.010 1.00 96.31 131 LEU A N 1
ATOM 1119 C CA . LEU A 1 131 ? 8.421 9.080 4.676 1.00 96.31 131 LEU A CA 1
ATOM 1120 C C . LEU A 1 131 ? 7.574 8.904 5.935 1.00 96.31 131 LEU A C 1
ATOM 1122 O O . LEU A 1 131 ? 6.450 8.389 5.891 1.00 96.31 131 LEU A O 1
ATOM 1126 N N . LYS A 1 132 ? 8.093 9.368 7.073 1.00 94.69 132 LYS A N 1
ATOM 1127 C CA . LYS A 1 132 ? 7.347 9.391 8.334 1.00 94.69 132 LYS A CA 1
ATOM 1128 C C . LYS A 1 132 ? 7.789 10.554 9.210 1.00 94.69 132 LYS A C 1
ATOM 1130 O O . LYS A 1 132 ? 8.950 10.627 9.576 1.00 94.69 132 LYS A O 1
ATOM 1135 N N . ASN A 1 133 ? 6.853 11.419 9.611 1.00 86.94 133 ASN A N 1
ATOM 1136 C CA . ASN A 1 133 ? 7.119 12.542 10.525 1.00 86.94 133 ASN A CA 1
ATOM 1137 C C . ASN A 1 133 ? 8.307 13.424 10.077 1.00 86.94 133 ASN A C 1
ATOM 1139 O O . ASN A 1 133 ? 9.102 13.856 10.901 1.00 86.94 133 ASN A O 1
ATOM 1143 N N . GLY A 1 134 ? 8.458 13.646 8.767 1.00 80.88 134 GLY A N 1
ATOM 1144 C CA . GLY A 1 134 ? 9.585 14.392 8.194 1.00 80.88 134 GLY A CA 1
ATOM 1145 C C . GLY A 1 134 ? 10.875 13.580 8.005 1.00 80.88 134 GLY A C 1
ATOM 1146 O O . GLY A 1 134 ? 11.745 14.010 7.254 1.00 80.88 134 GLY A O 1
ATOM 1147 N N . GLU A 1 135 ? 10.990 12.389 8.600 1.00 91.38 135 GLU A N 1
ATOM 1148 C CA . GLU A 1 135 ? 12.109 11.477 8.352 1.00 91.38 135 GLU A CA 1
ATOM 1149 C C . GLU A 1 135 ? 11.963 10.759 7.010 1.00 91.38 135 GLU A C 1
ATOM 1151 O O . GLU A 1 135 ? 10.856 10.408 6.587 1.00 91.38 135 GLU A O 1
ATOM 1156 N N . ARG A 1 136 ? 13.110 10.479 6.384 1.00 94.00 136 ARG A N 1
ATOM 1157 C CA . ARG A 1 136 ? 13.231 9.737 5.127 1.00 94.00 136 ARG A CA 1
ATOM 1158 C C . ARG A 1 136 ? 14.074 8.496 5.361 1.00 94.00 136 ARG A C 1
ATOM 1160 O O . ARG A 1 136 ? 15.151 8.587 5.945 1.00 94.00 136 ARG A O 1
ATOM 1167 N N . ARG A 1 137 ? 13.591 7.339 4.916 1.00 94.94 137 ARG A N 1
ATOM 1168 C CA . ARG A 1 137 ? 14.304 6.065 5.048 1.00 94.94 137 ARG A CA 1
ATOM 1169 C C . ARG A 1 137 ? 14.281 5.337 3.715 1.00 94.94 137 ARG A C 1
ATOM 1171 O O . ARG A 1 137 ? 13.203 5.010 3.228 1.00 94.94 137 ARG A O 1
ATOM 1178 N N . GLU A 1 138 ? 15.456 5.073 3.157 1.00 95.44 138 GLU A N 1
ATOM 1179 C CA . GLU A 1 138 ? 15.595 4.291 1.925 1.00 95.44 138 GLU A CA 1
ATOM 1180 C C . GLU A 1 138 ? 15.073 2.859 2.142 1.00 95.44 138 GLU A C 1
ATOM 1182 O O . GLU A 1 138 ? 15.232 2.269 3.222 1.00 95.44 138 GLU A O 1
ATOM 1187 N N . ILE A 1 139 ? 14.410 2.333 1.117 1.00 96.56 139 ILE A N 1
ATOM 1188 C CA . ILE A 1 139 ? 13.864 0.982 1.019 1.00 96.56 139 ILE A CA 1
ATOM 1189 C C . ILE A 1 139 ? 14.662 0.274 -0.073 1.00 96.56 139 ILE A C 1
ATOM 1191 O O . ILE A 1 139 ? 14.552 0.601 -1.252 1.00 96.56 139 ILE A O 1
ATOM 1195 N N . ASN A 1 140 ? 15.492 -0.672 0.338 1.00 93.62 140 ASN A N 1
ATOM 1196 C CA . ASN A 1 140 ? 16.517 -1.306 -0.482 1.00 93.62 140 ASN A CA 1
ATOM 1197 C C . ASN A 1 140 ? 16.756 -2.748 -0.006 1.00 93.62 140 ASN A C 1
ATOM 1199 O O . ASN A 1 140 ? 16.034 -3.238 0.863 1.00 93.62 140 ASN A O 1
ATOM 1203 N N . GLU A 1 141 ? 17.776 -3.404 -0.546 1.00 87.56 141 GLU A N 1
ATOM 1204 C CA . GLU A 1 141 ? 18.142 -4.799 -0.282 1.00 87.56 141 GLU A CA 1
ATOM 1205 C C . GLU A 1 141 ? 18.478 -5.117 1.186 1.00 87.56 141 GLU A C 1
ATOM 1207 O O . GLU A 1 141 ? 18.484 -6.283 1.571 1.00 87.56 141 GLU A O 1
ATOM 1212 N N . PHE A 1 142 ? 18.711 -4.105 2.029 1.00 91.31 142 PHE A N 1
ATOM 1213 C CA . PHE A 1 142 ? 18.902 -4.285 3.473 1.00 91.31 142 PHE A CA 1
ATOM 1214 C C . PHE A 1 142 ? 17.582 -4.388 4.254 1.00 91.31 142 PHE A C 1
ATOM 1216 O O . PHE A 1 142 ? 17.597 -4.537 5.476 1.00 91.31 142 PHE A O 1
ATOM 1223 N N . CYS A 1 143 ? 16.434 -4.246 3.585 1.00 94.06 143 CYS A N 1
ATOM 1224 C CA . CYS A 1 143 ? 15.128 -4.523 4.179 1.00 94.06 143 CYS A CA 1
ATOM 1225 C C . CYS A 1 143 ? 14.872 -6.033 4.205 1.00 94.06 143 CYS A C 1
ATOM 1227 O O . CYS A 1 143 ? 15.380 -6.781 3.370 1.00 94.06 143 CYS A O 1
ATOM 1229 N N . ASN A 1 144 ? 14.048 -6.489 5.146 1.00 94.94 144 ASN A N 1
ATOM 1230 C CA . ASN A 1 144 ? 13.718 -7.906 5.216 1.00 94.94 144 ASN A CA 1
ATOM 1231 C C . ASN A 1 144 ? 12.680 -8.238 4.148 1.00 94.94 144 ASN A C 1
ATOM 1233 O O . ASN A 1 144 ? 11.646 -7.571 4.044 1.00 94.94 144 ASN A O 1
ATOM 1237 N N . TYR A 1 145 ? 12.921 -9.306 3.390 1.00 96.06 145 TYR A N 1
ATOM 1238 C CA . TYR A 1 145 ? 11.849 -9.907 2.613 1.00 96.06 145 TYR A CA 1
ATOM 1239 C C . TYR A 1 145 ? 10.886 -10.624 3.564 1.00 96.06 145 TYR A C 1
ATOM 1241 O O . TYR A 1 145 ? 11.276 -11.534 4.298 1.00 96.06 145 TYR A O 1
ATOM 1249 N N . ILE A 1 146 ? 9.614 -10.243 3.516 1.00 95.81 146 ILE A N 1
ATOM 1250 C CA . ILE A 1 146 ? 8.537 -10.853 4.289 1.00 95.81 146 ILE A CA 1
ATOM 1251 C C . ILE A 1 146 ? 7.513 -11.481 3.346 1.00 95.81 146 ILE A C 1
ATOM 1253 O O . ILE A 1 146 ? 7.182 -10.953 2.281 1.00 95.81 146 ILE A O 1
ATOM 1257 N N . SER A 1 147 ? 6.977 -12.632 3.748 1.00 94.25 147 SER A N 1
ATOM 1258 C CA . SER A 1 147 ? 5.935 -13.294 2.959 1.00 94.25 147 SER A CA 1
ATOM 1259 C C . SER A 1 147 ? 4.586 -12.636 3.194 1.00 94.25 147 SER A C 1
ATOM 1261 O O . SER A 1 147 ? 4.328 -12.082 4.264 1.00 94.25 147 SER A O 1
ATOM 1263 N N . VAL A 1 148 ? 3.717 -12.729 2.189 1.00 94.50 148 VAL A N 1
ATOM 1264 C CA . VAL A 1 148 ? 2.313 -12.340 2.322 1.00 94.50 148 VAL A CA 1
ATOM 1265 C C . VAL A 1 148 ? 1.700 -13.102 3.504 1.00 94.50 148 VAL A C 1
ATOM 1267 O O . VAL A 1 148 ? 1.869 -14.323 3.585 1.00 94.50 148 VAL A O 1
ATOM 1270 N N . PRO A 1 149 ? 1.012 -12.418 4.433 1.00 93.00 149 PRO A N 1
ATOM 1271 C CA . PRO A 1 149 ? 0.437 -13.075 5.593 1.00 93.00 149 PRO A CA 1
ATOM 1272 C C . PRO A 1 149 ? -0.684 -14.032 5.183 1.00 93.00 149 PRO A C 1
ATOM 1274 O O . PRO A 1 149 ? -1.577 -13.665 4.418 1.00 93.00 149 PRO A O 1
ATOM 1277 N N . ASN A 1 150 ? -0.688 -15.245 5.743 1.00 89.06 150 ASN A N 1
ATOM 1278 C CA . ASN A 1 150 ? -1.825 -16.147 5.586 1.00 89.06 150 ASN A CA 1
ATOM 1279 C C . ASN A 1 150 ? -2.985 -15.651 6.463 1.00 89.06 150 ASN A C 1
ATOM 1281 O O . ASN A 1 150 ? -2.898 -15.660 7.694 1.00 89.06 150 ASN A O 1
ATOM 1285 N N . THR A 1 151 ? -4.058 -15.172 5.835 1.00 90.88 151 THR A N 1
ATOM 1286 C CA . THR A 1 151 ? -5.189 -14.556 6.536 1.00 90.88 151 THR A CA 1
ATOM 1287 C C . THR A 1 151 ? -6.405 -15.472 6.510 1.00 90.88 151 THR A C 1
ATOM 1289 O O . THR A 1 151 ? -6.920 -15.836 5.458 1.00 90.88 151 THR A O 1
ATOM 1292 N N . SER A 1 152 ? -6.892 -15.847 7.694 1.00 92.62 152 SER A N 1
ATOM 1293 C CA . SER A 1 152 ? -8.156 -16.572 7.817 1.00 92.62 152 SER A CA 1
ATOM 1294 C C . SER A 1 152 ? -9.344 -15.611 7.736 1.00 92.62 152 SER A C 1
ATOM 1296 O O . SER A 1 152 ? -9.247 -14.443 8.123 1.00 92.62 152 SER A O 1
ATOM 1298 N N . ASN A 1 153 ? -10.510 -16.114 7.323 1.00 94.31 153 ASN A N 1
ATOM 1299 C CA . ASN A 1 153 ? -11.751 -15.329 7.323 1.00 94.31 153 ASN A CA 1
ATOM 1300 C C . ASN A 1 153 ? -12.069 -14.733 8.704 1.00 94.31 153 ASN A C 1
ATOM 1302 O O . ASN A 1 153 ? -12.551 -13.605 8.796 1.00 94.31 153 ASN A O 1
ATOM 1306 N N . GLN A 1 154 ? -11.753 -15.458 9.783 1.00 95.50 154 GLN A N 1
ATOM 1307 C CA . GLN A 1 154 ? -11.913 -14.957 11.146 1.00 95.50 154 GLN A CA 1
ATOM 1308 C C . GLN A 1 154 ? -11.033 -13.726 11.401 1.00 95.50 154 GLN A C 1
ATOM 1310 O O . GLN A 1 154 ? -11.533 -12.709 11.882 1.00 95.50 154 GLN A O 1
ATOM 1315 N N . LEU A 1 155 ? -9.751 -13.787 11.028 1.00 94.06 155 LEU A N 1
ATOM 1316 C CA . LEU A 1 155 ? -8.824 -12.669 11.195 1.00 94.06 155 LEU A CA 1
ATOM 1317 C C . LEU A 1 155 ? -9.285 -11.443 10.389 1.00 94.06 155 LEU A C 1
ATOM 1319 O O . LEU A 1 155 ? -9.304 -10.325 10.907 1.00 94.06 155 LEU A O 1
ATOM 1323 N N . LEU A 1 156 ? -9.731 -11.649 9.146 1.00 95.81 156 LEU A N 1
ATOM 1324 C CA . LEU A 1 156 ? -10.287 -10.584 8.303 1.00 95.81 156 LEU A CA 1
ATOM 1325 C C . LEU A 1 156 ? -11.523 -9.929 8.940 1.00 95.81 156 LEU A C 1
ATOM 1327 O O . LEU A 1 156 ? -11.655 -8.701 8.934 1.00 95.81 156 LEU A O 1
ATOM 1331 N N . MET A 1 157 ? -12.415 -10.721 9.545 1.00 96.88 157 MET A N 1
ATOM 1332 C CA . MET A 1 157 ? -13.577 -10.200 10.272 1.00 96.88 157 MET A CA 1
ATOM 1333 C C . MET A 1 157 ? -13.180 -9.380 11.505 1.00 96.88 157 MET A C 1
ATOM 1335 O O . MET A 1 157 ? -13.818 -8.363 11.788 1.00 96.88 157 MET A O 1
ATOM 1339 N N . GLU A 1 158 ? -12.144 -9.791 12.236 1.00 96.50 158 GLU A N 1
ATOM 1340 C CA . GLU A 1 158 ? -11.623 -9.049 13.388 1.00 96.50 158 GLU A CA 1
ATOM 1341 C C . GLU A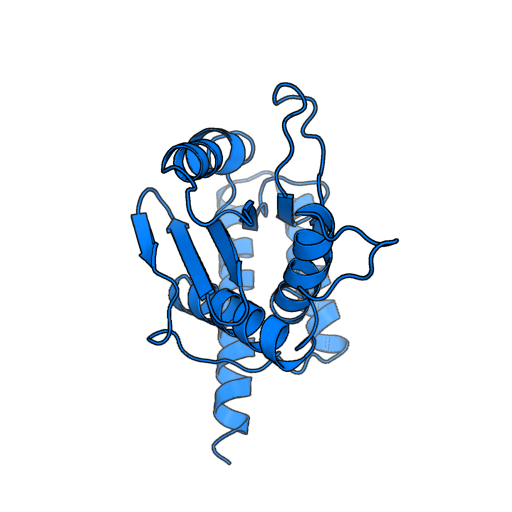 1 158 ? -11.062 -7.683 12.968 1.00 96.50 158 GLU A C 1
ATOM 1343 O O . GLU A 1 158 ? -11.458 -6.659 13.537 1.00 96.50 158 GLU A O 1
ATOM 1348 N N . TYR A 1 159 ? -10.250 -7.633 11.905 1.00 97.06 159 TYR A N 1
ATOM 1349 C CA . TYR A 1 159 ? -9.770 -6.371 11.331 1.00 97.06 159 TYR A CA 1
ATOM 1350 C C . TYR A 1 159 ? -10.912 -5.480 10.858 1.00 97.06 159 TYR A C 1
ATOM 1352 O O . TYR A 1 159 ? -10.927 -4.278 11.139 1.00 97.06 159 TYR A O 1
ATOM 1360 N N . LYS A 1 160 ? -11.905 -6.052 10.170 1.00 96.12 160 LYS A N 1
ATOM 1361 C CA . LYS A 1 160 ? -13.071 -5.295 9.715 1.00 96.12 160 LYS A CA 1
ATOM 1362 C C . LYS A 1 160 ? -13.814 -4.670 10.895 1.00 96.12 160 LYS A C 1
ATOM 1364 O O . LYS A 1 160 ? -14.064 -3.468 10.876 1.00 96.12 160 LYS A O 1
ATOM 1369 N N . LYS A 1 161 ? -14.110 -5.444 11.946 1.00 95.62 161 LYS A N 1
ATOM 1370 C CA . LYS A 1 161 ? -14.762 -4.932 13.164 1.00 95.62 161 LYS A CA 1
ATOM 1371 C C . LYS A 1 161 ? -13.953 -3.800 13.794 1.00 95.62 161 LYS A C 1
ATOM 1373 O O . LYS A 1 161 ? -14.523 -2.779 14.173 1.00 95.62 161 LYS A O 1
ATOM 1378 N N . LEU A 1 162 ? -12.636 -3.962 13.907 1.00 94.62 162 LEU A N 1
ATOM 1379 C CA . LEU A 1 162 ? -11.777 -2.980 14.563 1.00 94.62 162 LEU A CA 1
ATOM 1380 C C . LEU A 1 162 ? -11.643 -1.682 13.749 1.00 94.62 162 LEU A C 1
ATOM 1382 O O . LEU A 1 162 ? -11.766 -0.595 14.310 1.00 94.62 162 LEU A O 1
ATOM 1386 N N . THR A 1 163 ? -11.475 -1.784 12.429 1.00 95.69 163 THR A N 1
ATOM 1387 C CA . THR A 1 163 ? -11.405 -0.617 11.533 1.00 95.69 163 THR A CA 1
ATOM 1388 C C . THR A 1 163 ? -12.759 0.078 11.360 1.00 95.69 163 THR A C 1
ATOM 1390 O O . THR A 1 163 ? -12.797 1.299 11.234 1.00 95.69 163 THR A O 1
ATOM 1393 N N . ASP A 1 164 ? -13.883 -0.649 11.396 1.00 95.19 164 ASP A N 1
ATOM 1394 C CA . ASP A 1 164 ? -15.233 -0.062 11.355 1.00 95.19 164 ASP A CA 1
ATOM 1395 C C . ASP A 1 164 ? -15.525 0.772 12.616 1.00 95.19 164 ASP A C 1
ATOM 1397 O O . ASP A 1 164 ? -16.155 1.828 12.524 1.00 95.19 164 ASP A O 1
ATOM 1401 N N . ARG A 1 165 ? -15.009 0.368 13.790 1.00 93.56 165 ARG A N 1
ATOM 1402 C CA . ARG A 1 165 ? -15.188 1.122 15.047 1.00 93.56 165 ARG A CA 1
ATOM 1403 C C . ARG A 1 165 ? -14.646 2.549 14.970 1.00 93.56 165 ARG A C 1
ATOM 1405 O O . ARG A 1 165 ? -15.233 3.430 15.594 1.00 93.56 165 ARG A O 1
ATOM 1412 N N . ILE A 1 166 ? -13.588 2.791 14.190 1.00 92.19 166 ILE A N 1
ATOM 1413 C CA . ILE A 1 166 ? -12.994 4.128 14.006 1.00 92.19 166 ILE A CA 1
ATOM 1414 C C . ILE A 1 166 ? -14.008 5.121 13.431 1.00 92.19 166 ILE A C 1
ATOM 1416 O O . ILE A 1 166 ? -14.021 6.274 13.848 1.00 92.19 166 ILE A O 1
ATOM 1420 N N . ILE A 1 167 ? -14.886 4.686 12.521 1.00 89.12 167 ILE A N 1
ATOM 1421 C CA . ILE A 1 167 ? -15.848 5.576 11.846 1.00 89.12 167 ILE A CA 1
ATOM 1422 C C . ILE A 1 167 ? -16.811 6.219 12.853 1.00 89.12 167 ILE A C 1
ATOM 1424 O O . ILE A 1 167 ? -17.216 7.362 12.684 1.00 89.12 167 ILE A O 1
ATOM 1428 N N . SER A 1 168 ? -17.164 5.494 13.915 1.00 83.38 168 SER A N 1
ATOM 1429 C CA . SER A 1 168 ? -18.124 5.947 14.930 1.00 83.38 168 SER A CA 1
ATOM 1430 C C . SER A 1 168 ? -17.524 6.827 16.036 1.00 83.38 168 SER A C 1
ATOM 1432 O O . SER A 1 168 ? -18.230 7.192 16.977 1.00 83.38 168 SER A O 1
ATOM 1434 N N . LYS A 1 169 ? -16.219 7.126 15.985 1.00 85.94 169 LYS A N 1
ATOM 1435 C CA . LYS A 1 169 ? -15.492 7.772 17.082 1.00 85.94 169 LYS A CA 1
ATOM 1436 C C . LYS A 1 169 ? -15.041 9.179 16.711 1.00 85.94 169 LYS A C 1
ATOM 1438 O O . LYS A 1 169 ? -14.326 9.372 15.738 1.00 85.94 169 LYS A O 1
ATOM 1443 N N . ASN A 1 170 ? -15.407 10.137 17.565 1.00 76.75 170 ASN A N 1
ATOM 1444 C CA . ASN A 1 170 ? -15.099 11.559 17.381 1.00 76.75 170 ASN A CA 1
ATOM 1445 C C . ASN A 1 170 ? -14.060 12.095 18.382 1.00 76.75 170 ASN A C 1
ATOM 1447 O O . ASN A 1 170 ? -13.593 13.217 18.230 1.00 76.75 170 ASN A O 1
ATOM 1451 N N . ASN A 1 171 ? -13.702 11.320 19.412 1.00 88.00 171 ASN A N 1
ATOM 1452 C CA . ASN A 1 171 ? -12.714 11.718 20.417 1.00 88.00 171 ASN A CA 1
ATOM 1453 C C . ASN A 1 171 ? -11.317 11.201 20.030 1.00 88.00 171 ASN A C 1
ATOM 1455 O O . ASN A 1 171 ? -11.141 10.001 19.804 1.00 88.00 171 ASN A O 1
ATOM 1459 N N . GLU A 1 172 ? -10.325 12.094 20.002 1.00 86.31 172 GLU A N 1
ATOM 1460 C CA . GLU A 1 172 ? -8.934 11.786 19.640 1.00 86.31 172 GLU A CA 1
ATOM 1461 C C . GLU A 1 172 ? -8.302 10.684 20.511 1.00 86.31 172 GLU A C 1
ATOM 1463 O O . GLU A 1 172 ? -7.606 9.813 19.987 1.00 86.31 172 GLU A O 1
ATOM 1468 N N . ASN A 1 173 ? -8.593 10.648 21.817 1.00 89.88 173 ASN A N 1
ATOM 1469 C CA . ASN A 1 173 ? -8.071 9.620 22.724 1.00 89.88 173 ASN A CA 1
ATOM 1470 C C . ASN A 1 173 ? -8.623 8.227 22.393 1.00 89.88 173 ASN A C 1
ATOM 1472 O O . ASN A 1 173 ? -7.885 7.240 22.426 1.00 89.88 173 ASN A O 1
ATOM 1476 N N . ASP A 1 174 ? -9.911 8.136 22.058 1.00 91.25 174 ASP A N 1
ATOM 1477 C CA . ASP A 1 174 ? -10.540 6.875 21.653 1.00 91.25 174 ASP A CA 1
ATOM 1478 C C . ASP A 1 174 ? -9.978 6.387 20.314 1.00 91.25 174 ASP A C 1
ATOM 1480 O O . ASP A 1 174 ? -9.676 5.201 20.164 1.00 91.25 174 ASP A O 1
ATOM 1484 N N . LEU A 1 175 ? -9.802 7.301 19.354 1.00 92.31 175 LEU A N 1
ATOM 1485 C CA . LEU A 1 175 ? -9.203 6.999 18.054 1.00 92.31 175 LEU A CA 1
ATOM 1486 C C . LEU A 1 175 ? -7.773 6.477 18.210 1.00 92.31 175 LEU A C 1
ATOM 1488 O O . LEU A 1 175 ? -7.446 5.425 17.664 1.00 92.31 175 LEU A O 1
ATOM 1492 N N . SER A 1 176 ? -6.952 7.159 19.012 1.00 92.88 176 SER A N 1
ATOM 1493 C CA . SER A 1 176 ? -5.567 6.764 19.290 1.00 92.88 176 SER A CA 1
ATOM 1494 C C . SER A 1 176 ? -5.477 5.356 19.889 1.00 92.88 176 SER A C 1
ATOM 1496 O O . SER A 1 176 ? -4.706 4.522 19.409 1.00 92.88 176 SER A O 1
ATOM 1498 N N . LYS A 1 177 ? -6.340 5.031 20.865 1.00 94.69 177 LYS A N 1
ATOM 1499 C CA . LYS A 1 177 ? -6.416 3.681 21.452 1.00 94.69 177 LYS A CA 1
ATOM 1500 C C . LYS A 1 177 ? -6.763 2.618 20.411 1.00 94.69 177 LYS A C 1
ATOM 1502 O O . LYS A 1 177 ? -6.139 1.560 20.392 1.00 94.69 177 LYS A O 1
ATOM 1507 N N . ILE A 1 178 ? -7.740 2.881 19.541 1.00 94.94 178 ILE A N 1
ATOM 1508 C CA . ILE A 1 178 ? -8.135 1.918 18.503 1.00 94.94 178 ILE A CA 1
ATOM 1509 C C . ILE A 1 178 ? -7.014 1.736 17.473 1.00 94.94 178 ILE A C 1
ATOM 1511 O O . ILE A 1 178 ? -6.703 0.600 17.124 1.00 94.94 178 ILE A O 1
ATOM 1515 N N . ILE A 1 179 ? -6.369 2.818 17.030 1.00 95.50 179 ILE A N 1
ATOM 1516 C CA . ILE A 1 179 ? -5.227 2.752 16.105 1.00 95.50 179 ILE A CA 1
ATOM 1517 C C . ILE A 1 179 ? -4.084 1.932 16.716 1.00 95.50 179 ILE A C 1
ATOM 1519 O O . ILE A 1 179 ? -3.521 1.075 16.041 1.00 95.50 179 ILE A O 1
ATOM 1523 N N . HIS A 1 180 ? -3.786 2.120 18.004 1.00 96.12 180 HIS A N 1
ATOM 1524 C CA . HIS A 1 180 ? -2.762 1.335 18.695 1.00 96.12 180 HIS A CA 1
ATOM 1525 C C . HIS A 1 180 ? -3.100 -0.166 18.762 1.00 96.12 180 HIS A C 1
ATOM 1527 O O . HIS A 1 180 ? -2.224 -1.017 18.584 1.00 96.12 180 HIS A O 1
ATOM 1533 N N . LEU A 1 181 ? -4.377 -0.503 18.977 1.00 96.75 181 LEU A N 1
ATOM 1534 C CA . LEU A 1 181 ? -4.849 -1.889 18.929 1.00 96.75 181 LEU A CA 1
ATOM 1535 C C . LEU A 1 181 ? -4.696 -2.491 17.528 1.00 96.75 181 LEU A C 1
ATOM 1537 O O . LEU A 1 181 ? -4.242 -3.629 17.411 1.00 96.75 181 LEU A O 1
ATOM 1541 N N . ILE A 1 182 ? -5.026 -1.731 16.477 1.00 97.25 182 ILE A N 1
ATOM 1542 C CA . ILE A 1 182 ? -4.825 -2.158 15.085 1.00 97.25 182 ILE A CA 1
ATOM 1543 C C . ILE A 1 182 ? -3.341 -2.422 14.834 1.00 97.25 182 ILE A C 1
ATOM 1545 O O . ILE A 1 182 ? -2.994 -3.501 14.363 1.00 97.25 182 ILE A O 1
ATOM 1549 N N . ASP A 1 183 ? -2.461 -1.490 15.205 1.00 97.44 183 ASP A N 1
ATOM 1550 C CA . ASP A 1 183 ? -1.015 -1.636 15.018 1.00 97.44 183 ASP A CA 1
ATOM 1551 C C . ASP A 1 183 ? -0.471 -2.892 15.697 1.00 97.44 183 ASP A C 1
ATOM 1553 O O . ASP A 1 183 ? 0.304 -3.638 15.102 1.00 97.44 183 ASP A O 1
ATOM 1557 N N . SER A 1 184 ? -0.903 -3.142 16.932 1.00 97.06 184 SER A N 1
ATOM 1558 C CA . SER A 1 184 ? -0.503 -4.321 17.697 1.00 97.06 184 SER A CA 1
ATOM 1559 C C . SER A 1 184 ? -0.992 -5.614 17.043 1.00 97.06 184 SER A C 1
ATOM 1561 O O . SER A 1 184 ? -0.262 -6.601 16.999 1.00 97.06 184 SER A O 1
ATOM 1563 N N . MET A 1 185 ? -2.213 -5.620 16.506 1.00 96.75 185 MET A N 1
ATOM 1564 C CA . MET A 1 185 ? -2.766 -6.765 15.783 1.00 96.75 185 MET A CA 1
ATOM 1565 C C . MET A 1 185 ? -2.021 -7.017 14.463 1.00 96.75 185 MET A C 1
ATOM 1567 O O . MET A 1 185 ? -1.723 -8.166 14.138 1.00 96.75 185 MET A O 1
ATOM 1571 N N . VAL A 1 186 ? -1.673 -5.954 13.725 1.00 97.19 186 VAL A N 1
ATOM 1572 C CA . VAL A 1 186 ? -0.830 -6.026 12.518 1.00 97.19 186 VAL A CA 1
ATOM 1573 C C . VAL A 1 186 ? 0.530 -6.622 12.852 1.00 97.19 186 VAL A C 1
ATOM 1575 O O . VAL A 1 186 ? 0.890 -7.629 12.254 1.00 97.19 186 VAL A O 1
ATOM 1578 N N . LEU A 1 187 ? 1.252 -6.083 13.835 1.00 96.38 187 LEU A N 1
ATOM 1579 C CA . LEU A 1 187 ? 2.578 -6.596 14.203 1.00 96.38 187 LEU A CA 1
ATOM 1580 C C . LEU A 1 187 ? 2.533 -8.086 14.570 1.00 96.38 187 LEU A C 1
ATOM 1582 O O . LEU A 1 187 ? 3.272 -8.873 13.987 1.00 96.38 187 LEU A O 1
ATOM 1586 N N . LYS A 1 188 ? 1.578 -8.495 15.416 1.00 95.00 188 LYS A N 1
ATOM 1587 C CA . LYS A 1 188 ? 1.383 -9.908 15.788 1.00 95.00 188 LYS A CA 1
ATOM 1588 C C . LYS A 1 188 ? 1.091 -10.820 14.596 1.00 95.00 188 LYS A C 1
ATOM 1590 O O . LYS A 1 188 ? 1.482 -11.985 14.606 1.00 95.00 188 LYS A O 1
ATOM 1595 N N . THR A 1 189 ? 0.368 -10.325 13.592 1.00 95.00 189 THR A N 1
ATOM 1596 C CA . THR A 1 189 ? 0.066 -11.101 12.378 1.00 95.00 189 THR A CA 1
ATOM 1597 C C . THR A 1 189 ? 1.342 -11.407 11.599 1.00 95.00 189 THR A C 1
ATOM 1599 O O . THR A 1 189 ? 1.504 -12.520 11.106 1.00 95.00 189 THR A O 1
ATOM 1602 N N . TYR A 1 190 ? 2.266 -10.452 11.522 1.00 93.75 190 TYR A N 1
ATOM 1603 C CA . TYR A 1 190 ? 3.533 -10.637 10.818 1.00 93.75 190 TYR A CA 1
ATOM 1604 C C . TYR A 1 190 ? 4.550 -11.453 11.628 1.00 93.75 190 TYR A C 1
ATOM 1606 O O . TYR A 1 190 ? 5.159 -12.359 11.069 1.00 93.75 190 TYR A O 1
ATOM 1614 N N . GLU A 1 191 ? 4.631 -11.260 12.948 1.00 88.88 191 GLU A N 1
ATOM 1615 C CA . GLU A 1 191 ? 5.487 -12.071 13.835 1.00 88.88 191 GLU A CA 1
ATOM 1616 C C . GLU A 1 191 ? 5.153 -13.573 13.772 1.00 88.88 191 GLU A C 1
ATOM 1618 O O . GLU A 1 191 ? 6.043 -14.421 13.711 1.00 88.88 191 GLU A O 1
ATOM 1623 N N . LYS A 1 192 ? 3.860 -13.926 13.742 1.00 77.25 192 LYS A N 1
ATOM 1624 C CA . LYS A 1 192 ? 3.431 -15.330 13.628 1.00 77.25 192 LYS A CA 1
ATOM 1625 C C . LYS A 1 192 ? 3.848 -15.965 12.303 1.00 77.25 192 LYS A C 1
ATOM 1627 O O . LYS A 1 192 ? 4.223 -17.135 12.288 1.00 77.25 192 LYS A O 1
ATOM 1632 N N . ASN A 1 193 ? 3.789 -15.214 11.205 1.00 68.06 193 ASN A N 1
ATOM 1633 C CA . ASN A 1 193 ? 4.168 -15.740 9.894 1.00 68.06 193 ASN A CA 1
ATOM 1634 C C . ASN A 1 193 ? 5.672 -16.018 9.802 1.00 68.06 193 ASN A C 1
ATOM 1636 O O . ASN A 1 193 ? 6.054 -17.003 9.178 1.00 68.06 193 ASN A O 1
ATOM 1640 N N . ASP A 1 194 ? 6.510 -15.224 10.470 1.00 64.19 194 ASP A N 1
ATOM 1641 C CA . ASP A 1 194 ? 7.949 -15.497 10.542 1.00 64.19 194 ASP A CA 1
ATOM 1642 C C . ASP A 1 194 ? 8.252 -16.734 11.400 1.00 64.19 194 ASP A C 1
ATOM 1644 O O . ASP A 1 194 ? 9.093 -17.553 11.032 1.00 64.19 194 ASP A O 1
ATOM 1648 N N . SER A 1 195 ? 7.514 -16.944 12.498 1.00 61.69 195 SER A N 1
ATOM 1649 C CA . SER A 1 195 ? 7.690 -18.137 13.344 1.00 61.69 195 SER A CA 1
ATOM 1650 C C . SER A 1 195 ? 7.309 -19.456 12.656 1.00 61.69 195 SER A C 1
ATOM 1652 O O . SER A 1 195 ? 7.904 -20.488 12.946 1.00 61.69 195 SER A O 1
ATOM 1654 N N . LEU A 1 196 ? 6.356 -19.428 11.716 1.00 58.09 196 LEU A N 1
ATOM 1655 C CA . LEU A 1 196 ? 5.933 -20.606 10.948 1.00 58.09 196 LEU A CA 1
ATOM 1656 C C . LEU A 1 196 ? 6.930 -21.012 9.852 1.00 58.09 196 LEU A C 1
ATOM 1658 O O . LEU A 1 196 ? 6.813 -22.110 9.327 1.00 58.09 196 LEU A O 1
ATOM 1662 N N . LYS A 1 197 ? 7.891 -20.150 9.498 1.00 53.94 197 LYS A N 1
ATOM 1663 C CA . LYS A 1 197 ? 8.948 -20.464 8.520 1.00 53.94 197 LYS A CA 1
ATOM 1664 C C . LYS A 1 197 ? 10.169 -21.153 9.129 1.00 53.94 197 LYS A C 1
ATOM 1666 O O . LYS A 1 197 ? 10.969 -21.712 8.388 1.00 53.94 197 LYS A O 1
ATOM 1671 N N . ASN A 1 198 ? 10.332 -21.065 10.450 1.00 48.97 198 ASN A N 1
ATOM 1672 C CA . ASN A 1 198 ? 11.487 -21.599 11.177 1.00 48.97 198 ASN A CA 1
ATOM 1673 C C . ASN A 1 198 ? 11.205 -22.959 11.849 1.00 48.97 198 ASN A C 1
ATOM 1675 O O . ASN A 1 198 ? 12.040 -23.425 12.622 1.00 48.97 198 ASN A O 1
ATOM 1679 N N . ASN A 1 199 ? 10.050 -23.569 11.564 1.00 38.53 199 ASN A N 1
ATOM 1680 C CA . ASN A 1 199 ? 9.642 -24.910 11.997 1.00 38.53 199 ASN A CA 1
ATOM 1681 C C . ASN A 1 199 ? 9.361 -25.781 10.772 1.00 38.53 199 ASN A C 1
ATOM 1683 O O . ASN A 1 199 ? 9.503 -27.015 10.902 1.00 38.53 199 ASN A O 1
#

Sequence (199 aa):
MNNLIKDIVYSSIMNLFQNQPDIFENTDQTNFTEWNLNYHLSNEIAKYIFWLNVDLDVTKRNYQNRRPDIIFHKRKTNALNFLVVELKRSRNDSQSDINKIIEDWMRKPLNYRYGVYVNIWGKGEYRAILLKNGERREINEFCNYISVPNTSNQLLMEYKKLTDRIISKNNENDLSKIIHLIDSMVLKTYEKNDSLKNN